Protein AF-A0A6T9Z9J2-F1 (afdb_monomer_lite)

Radius of gyration: 20.91 Å; chains: 1; bounding box: 58×21×56 Å

pLDDT: mean 83.86, std 17.23, range [37.16, 97.94]

Secondary structure (DSSP, 8-state):
--S------TTS----PPP-S---GGG--------PPSP--EEEES--HHHHHHHHHHHHHHHHHHHTTSPPEEEEEEEEEEE-TTT-BEEEEEEEEEE--EE-TTTS-TT--HHHHHHHHHHHHHHHHHH-BPPP--S-S-----EETTTTEE----S-----EEEEEEEEE--

Sequence (175 aa):
KFNRIVAFDARVPHGVRVVEGTRDPMHSRIVLHGWFAEPAPFFEGALDEYQAADALQEALDVLFEQLAQLPVVVGVLSFRLHINGADGCVASVEGPLTDTLVARPQALERGEDPIGVRDAIWTVISSIMSQARFPPIDGSSGEHQPFDRSTNRIGTSSDEHSRDSWITIPLVFDD

Structure (m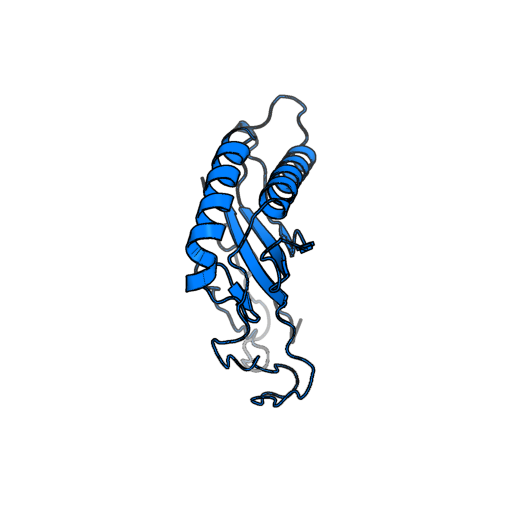mCIF, N/CA/C/O backbone):
data_AF-A0A6T9Z9J2-F1
#
_entry.id   AF-A0A6T9Z9J2-F1
#
loop_
_atom_site.group_PDB
_atom_site.id
_atom_site.type_symbol
_atom_site.label_atom_id
_atom_site.label_alt_id
_atom_site.label_comp_id
_atom_site.label_asym_id
_atom_site.label_entity_id
_atom_site.label_seq_id
_atom_site.pdbx_PDB_ins_code
_atom_site.Cartn_x
_atom_site.Cartn_y
_atom_site.Cartn_z
_atom_site.occupancy
_atom_site.B_iso_or_equiv
_atom_site.auth_seq_id
_atom_site.auth_comp_id
_atom_site.auth_asym_id
_atom_site.auth_atom_id
_atom_site.pdbx_PDB_model_num
ATOM 1 N N . LYS A 1 1 ? -27.596 3.893 6.479 1.00 83.06 1 LYS A N 1
ATOM 2 C CA . LYS A 1 1 ? -28.191 4.654 5.350 1.00 83.06 1 LYS A CA 1
ATOM 3 C C . LYS A 1 1 ? -28.255 3.725 4.145 1.00 83.06 1 LYS A C 1
ATOM 5 O O . LYS A 1 1 ? -27.384 2.868 4.059 1.00 83.06 1 LYS A O 1
ATOM 10 N N . PHE A 1 2 ? -29.260 3.879 3.281 1.00 90.31 2 PHE A N 1
ATOM 11 C CA . PHE A 1 2 ? -29.332 3.168 1.998 1.00 90.31 2 PHE A CA 1
ATOM 12 C C . PHE A 1 2 ? -28.184 3.598 1.069 1.00 90.31 2 PHE A C 1
ATOM 14 O O . PHE A 1 2 ? -27.665 4.703 1.237 1.00 90.31 2 PHE A O 1
ATOM 21 N N . ASN A 1 3 ? -27.799 2.726 0.132 1.00 91.69 3 ASN A N 1
ATOM 22 C CA . ASN A 1 3 ? -26.707 2.926 -0.827 1.00 91.69 3 ASN A CA 1
ATOM 23 C C . ASN A 1 3 ? -25.387 3.380 -0.174 1.00 91.69 3 ASN A C 1
ATOM 25 O O . ASN A 1 3 ? -24.785 4.386 -0.545 1.00 91.69 3 ASN A O 1
ATOM 29 N N . ARG A 1 4 ? -24.980 2.666 0.877 1.00 93.19 4 ARG A N 1
ATOM 30 C CA . ARG A 1 4 ? -23.727 2.903 1.591 1.00 93.19 4 ARG A CA 1
ATOM 31 C C . ARG A 1 4 ? -22.910 1.625 1.590 1.00 93.19 4 ARG A C 1
ATOM 33 O O . ARG A 1 4 ? -23.410 0.592 2.023 1.00 93.19 4 ARG A O 1
ATOM 40 N N . ILE A 1 5 ? -21.649 1.751 1.202 1.00 92.94 5 ILE A N 1
ATOM 41 C CA . ILE A 1 5 ? -20.638 0.714 1.384 1.00 92.94 5 ILE A CA 1
ATOM 42 C C . ILE A 1 5 ? -19.885 1.007 2.681 1.00 92.94 5 ILE A C 1
ATOM 44 O O . ILE A 1 5 ? -19.613 2.163 3.009 1.00 92.94 5 ILE A O 1
ATOM 48 N N . VAL A 1 6 ? -19.599 -0.049 3.435 1.00 89.31 6 VAL A N 1
ATOM 49 C CA . VAL A 1 6 ? -18.680 -0.018 4.570 1.00 89.31 6 VAL A CA 1
ATOM 50 C C . VAL A 1 6 ? -17.650 -1.104 4.303 1.00 89.31 6 VAL A C 1
ATOM 52 O O . VAL A 1 6 ? -18.023 -2.264 4.157 1.00 89.31 6 VAL A O 1
ATOM 55 N N . ALA A 1 7 ? -16.386 -0.708 4.209 1.00 87.06 7 ALA A N 1
ATOM 56 C CA . ALA A 1 7 ? -15.244 -1.602 4.088 1.00 87.06 7 ALA A CA 1
ATOM 57 C C . ALA A 1 7 ? -14.340 -1.383 5.303 1.00 87.06 7 ALA A C 1
ATOM 59 O O . ALA A 1 7 ? -14.209 -0.255 5.781 1.00 87.06 7 ALA A O 1
ATOM 60 N N . PHE A 1 8 ? -13.783 -2.463 5.833 1.00 82.31 8 PHE A N 1
ATOM 61 C CA . PHE A 1 8 ? -12.917 -2.454 7.006 1.00 82.31 8 PHE A CA 1
ATOM 62 C C . PHE A 1 8 ? -12.026 -3.701 6.983 1.00 82.31 8 PHE A C 1
ATOM 64 O O . PHE A 1 8 ? -12.328 -4.664 6.277 1.00 82.31 8 PHE A O 1
ATOM 71 N N . ASP A 1 9 ? -10.945 -3.681 7.761 1.00 78.44 9 ASP A N 1
ATOM 72 C CA . ASP A 1 9 ? -10.071 -4.839 7.935 1.00 78.44 9 ASP A CA 1
ATOM 73 C C . ASP A 1 9 ? -10.788 -5.939 8.732 1.00 78.44 9 ASP A C 1
ATOM 75 O O . ASP A 1 9 ? -11.143 -5.759 9.900 1.00 78.44 9 ASP A O 1
ATOM 79 N N . ALA A 1 10 ? -10.986 -7.086 8.082 1.00 78.56 10 ALA A N 1
ATOM 80 C CA . ALA A 1 10 ? -11.625 -8.282 8.621 1.00 78.56 10 ALA A CA 1
ATOM 81 C C . ALA A 1 10 ? -11.019 -8.775 9.943 1.00 78.56 10 ALA A C 1
ATOM 83 O O . ALA A 1 10 ? -11.725 -9.386 10.749 1.00 78.56 10 ALA A O 1
ATOM 84 N N . ARG A 1 11 ? -9.720 -8.522 10.148 1.00 76.44 11 ARG A N 1
ATOM 85 C CA . ARG A 1 11 ? -8.951 -8.958 11.320 1.00 76.44 11 ARG A CA 1
ATOM 86 C C . ARG A 1 11 ? -9.338 -8.180 12.576 1.00 76.44 11 ARG A C 1
ATOM 88 O O . ARG A 1 11 ? -9.154 -8.672 13.687 1.00 76.44 11 ARG A O 1
ATOM 95 N N . VAL A 1 12 ? -9.911 -6.983 12.423 1.00 81.00 12 VAL A N 1
ATOM 96 C CA . VAL A 1 12 ? -10.379 -6.170 13.550 1.00 81.00 12 VAL A CA 1
ATOM 97 C C . VAL A 1 12 ? -11.714 -6.727 14.058 1.00 81.00 12 VAL A C 1
ATOM 99 O O . VAL A 1 12 ? -12.664 -6.830 13.276 1.00 81.00 12 VAL A O 1
ATOM 102 N N . PRO A 1 13 ? -11.846 -7.052 15.361 1.00 85.12 13 PRO A N 1
ATOM 103 C CA . PRO A 1 13 ? -13.103 -7.530 15.922 1.00 85.12 13 PRO A CA 1
ATOM 104 C C . PRO A 1 13 ? -14.257 -6.563 15.649 1.00 85.12 13 PRO A C 1
ATOM 106 O O . PRO A 1 13 ? -14.207 -5.382 15.995 1.00 85.12 13 PRO A O 1
ATOM 109 N N . HIS A 1 14 ? -15.322 -7.080 15.046 1.00 87.31 14 HIS A N 1
ATOM 110 C CA . HIS A 1 14 ? -16.492 -6.304 14.666 1.00 87.31 14 HIS A CA 1
ATOM 111 C C . HIS A 1 14 ? -17.767 -7.114 14.891 1.00 87.31 14 HIS A C 1
ATOM 113 O O . HIS A 1 14 ? -17.768 -8.342 14.951 1.00 87.31 14 HIS A O 1
ATOM 119 N N . GLY A 1 15 ? -18.881 -6.405 15.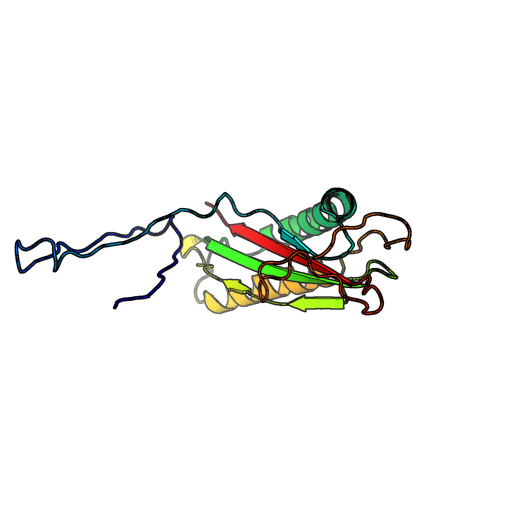041 1.00 88.88 15 GLY A N 1
ATOM 120 C CA . GLY A 1 15 ? -20.170 -7.015 15.306 1.00 88.88 15 GLY A CA 1
ATOM 121 C C . GLY A 1 15 ? -21.301 -6.130 14.829 1.00 88.88 15 GLY A C 1
ATOM 122 O O . GLY A 1 15 ? -21.152 -4.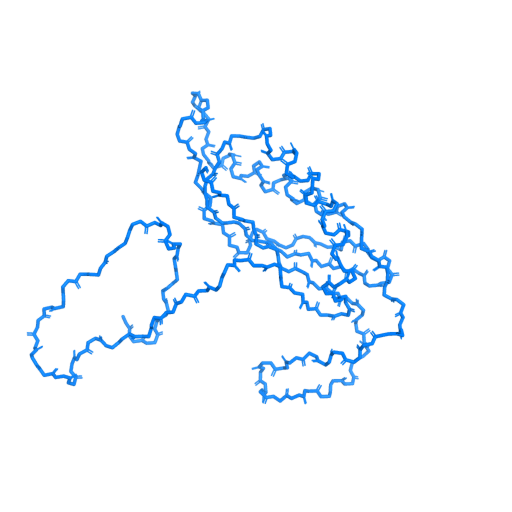924 14.619 1.00 88.88 15 GLY A O 1
ATOM 123 N N . VAL A 1 16 ? -22.461 -6.744 14.656 1.00 89.00 16 VAL A N 1
ATOM 124 C CA . VAL A 1 16 ? -23.639 -6.052 14.163 1.00 89.00 16 VAL A CA 1
ATOM 125 C C . VAL A 1 16 ? -24.644 -5.931 15.295 1.00 89.00 16 VAL A C 1
ATOM 127 O O . VAL A 1 16 ? -25.053 -6.927 15.886 1.00 89.00 16 VAL A O 1
ATOM 130 N N . ARG A 1 17 ? -25.059 -4.699 15.600 1.00 89.56 17 ARG A N 1
ATOM 131 C CA . ARG A 1 17 ? -26.096 -4.456 16.609 1.00 89.56 17 ARG A CA 1
ATOM 132 C C . ARG A 1 17 ? -27.411 -5.119 16.200 1.00 89.56 17 ARG A C 1
ATOM 134 O O . ARG A 1 17 ? -27.770 -5.103 15.014 1.00 89.56 17 ARG A O 1
ATOM 141 N N . VAL A 1 18 ? -28.126 -5.629 17.205 1.00 88.19 18 VAL A N 1
ATOM 142 C CA . VAL A 1 18 ? -29.488 -6.153 17.062 1.00 88.19 18 VAL A CA 1
ATOM 143 C C . VAL A 1 18 ? -30.366 -5.093 16.399 1.00 88.19 18 VAL A C 1
ATOM 145 O O . VAL A 1 18 ? -30.289 -3.907 16.729 1.00 88.19 18 VAL A O 1
ATOM 148 N N . VAL A 1 19 ? -31.157 -5.523 15.417 1.00 85.06 19 VAL A N 1
ATOM 149 C CA . VAL A 1 19 ? -32.155 -4.673 14.767 1.00 85.06 19 VAL A CA 1
ATOM 150 C C . VAL A 1 19 ? -33.434 -4.756 15.588 1.00 85.06 19 VAL A C 1
ATOM 152 O O . VAL A 1 19 ? -34.029 -5.823 15.704 1.00 85.06 19 VAL A O 1
ATOM 155 N N . GLU A 1 20 ? -33.839 -3.629 16.159 1.00 86.19 20 GLU A N 1
ATOM 156 C CA . GLU A 1 20 ? -35.071 -3.485 16.936 1.00 86.19 20 GLU A CA 1
ATOM 157 C C . GLU A 1 20 ? -36.089 -2.654 16.141 1.00 86.19 20 GLU A C 1
ATOM 159 O O . GLU A 1 20 ? -35.705 -1.780 15.360 1.00 86.19 20 GLU A O 1
ATOM 164 N N . GLY A 1 21 ? -37.387 -2.926 16.317 1.00 85.88 21 GLY A N 1
ATOM 165 C CA . GLY A 1 21 ? -38.461 -2.206 15.630 1.00 85.88 21 GLY A CA 1
ATOM 166 C C . GLY A 1 21 ? -39.594 -3.114 15.153 1.00 85.88 21 GLY A C 1
ATOM 167 O O . GLY A 1 21 ? -40.165 -3.878 15.930 1.00 85.88 21 GLY A O 1
ATOM 168 N N . THR A 1 22 ? -39.954 -2.993 13.876 1.00 82.62 22 THR A N 1
ATOM 169 C CA . THR A 1 22 ? -41.099 -3.691 13.271 1.00 82.62 22 THR A CA 1
ATOM 170 C C . THR A 1 22 ? -40.757 -5.111 12.808 1.00 82.62 22 THR A C 1
ATOM 172 O O . THR A 1 22 ? -39.618 -5.415 12.463 1.00 82.62 22 THR A O 1
ATOM 175 N N . ARG A 1 23 ? -41.773 -5.982 12.779 1.00 82.31 23 ARG A N 1
ATOM 176 C CA . ARG A 1 23 ? -41.704 -7.343 12.213 1.00 82.31 23 ARG A CA 1
ATOM 177 C C . ARG A 1 23 ? -42.069 -7.396 10.727 1.00 82.31 23 ARG A C 1
ATOM 179 O O . ARG A 1 23 ? -42.069 -8.476 10.145 1.00 82.31 23 ARG A O 1
ATOM 186 N N . ASP A 1 24 ? -42.410 -6.258 10.131 1.00 88.69 24 ASP A N 1
ATOM 187 C CA . ASP A 1 24 ? -42.709 -6.167 8.707 1.00 88.69 24 ASP A CA 1
ATOM 188 C C . ASP A 1 24 ? -41.414 -6.290 7.873 1.00 88.69 24 ASP A C 1
ATOM 190 O O . ASP A 1 24 ? -40.532 -5.432 7.995 1.00 88.69 24 ASP A O 1
ATOM 194 N N . PRO A 1 25 ? -41.279 -7.316 7.010 1.00 84.69 25 PRO A N 1
ATOM 195 C CA . PRO A 1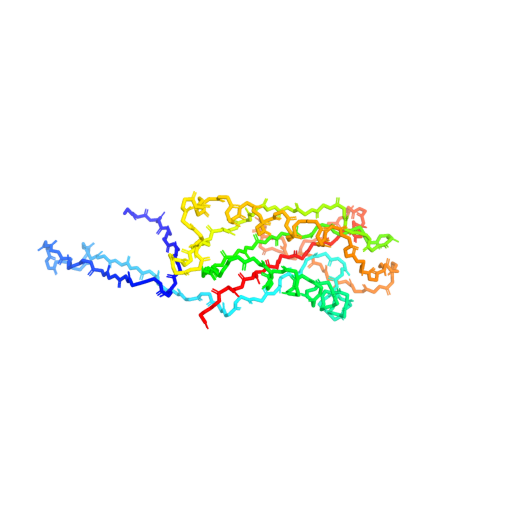 25 ? -40.088 -7.518 6.187 1.00 84.69 25 PRO A CA 1
ATOM 196 C C . PRO A 1 25 ? -39.816 -6.369 5.206 1.00 84.69 25 PRO A C 1
ATOM 198 O O . PRO A 1 25 ? -38.664 -6.187 4.811 1.00 84.69 25 PRO A O 1
ATOM 201 N N . MET A 1 26 ? -40.814 -5.550 4.857 1.00 87.31 26 MET A N 1
ATOM 202 C CA . MET A 1 26 ? -40.616 -4.360 4.014 1.00 87.31 26 MET A CA 1
ATOM 203 C C . MET A 1 26 ? -39.738 -3.295 4.681 1.00 87.31 26 MET A C 1
ATOM 205 O O . MET A 1 26 ? -39.154 -2.452 4.005 1.00 87.31 26 MET A O 1
ATOM 209 N N . HIS A 1 27 ? -39.603 -3.361 6.005 1.00 85.50 27 HIS A N 1
ATOM 210 C CA . HIS A 1 27 ? -38.744 -2.493 6.804 1.00 85.50 27 HIS A CA 1
ATOM 211 C C . HIS A 1 27 ? -37.450 -3.201 7.250 1.00 85.50 27 HIS A C 1
ATOM 213 O O . HIS A 1 27 ? -36.747 -2.719 8.142 1.00 85.50 27 HIS A O 1
ATOM 219 N N . SER A 1 28 ? -37.136 -4.361 6.664 1.00 87.31 28 SER A N 1
ATOM 220 C CA . SER A 1 28 ? -35.939 -5.130 7.003 1.00 87.31 28 SER A CA 1
ATOM 221 C C . SER A 1 28 ? -34.646 -4.414 6.595 1.00 87.31 28 SER A C 1
ATOM 223 O O . SER A 1 28 ? -34.588 -3.640 5.637 1.00 87.31 28 SER A O 1
ATOM 225 N N . ARG A 1 29 ? -33.560 -4.692 7.328 1.00 88.44 29 ARG A N 1
ATOM 226 C CA . ARG A 1 29 ? -32.214 -4.233 6.965 1.00 88.44 29 ARG A CA 1
ATOM 227 C C . ARG A 1 29 ? -31.563 -5.249 6.031 1.00 88.44 29 ARG A C 1
ATOM 229 O O . ARG A 1 29 ? -30.949 -6.205 6.497 1.00 88.44 29 ARG A O 1
ATOM 236 N N . ILE A 1 30 ? -31.658 -5.001 4.731 1.00 89.38 30 ILE A N 1
ATOM 237 C CA . ILE A 1 30 ? -30.971 -5.793 3.707 1.00 89.38 30 ILE A CA 1
ATOM 238 C C . ILE A 1 30 ? -29.536 -5.284 3.556 1.00 89.38 30 ILE A C 1
ATOM 240 O O . ILE A 1 30 ? -29.300 -4.077 3.468 1.00 89.38 30 ILE A O 1
ATOM 244 N N . VAL A 1 31 ? -28.579 -6.210 3.538 1.00 90.62 31 VAL A N 1
ATOM 245 C CA . VAL A 1 31 ? -27.163 -5.930 3.281 1.00 90.62 31 VAL A CA 1
ATOM 246 C C . VAL A 1 31 ? -26.628 -6.928 2.264 1.00 90.62 31 VAL A C 1
ATOM 248 O O . VAL A 1 31 ? -26.998 -8.099 2.288 1.00 90.62 31 VAL A O 1
ATOM 251 N N . LEU A 1 32 ? -25.745 -6.455 1.391 1.00 91.56 32 LEU A N 1
ATOM 252 C CA . LEU A 1 32 ? -24.872 -7.307 0.597 1.00 91.56 32 LEU A CA 1
ATOM 253 C C . LEU A 1 32 ? -23.514 -7.296 1.291 1.00 91.56 32 LEU A C 1
ATOM 255 O O . LEU A 1 32 ? -22.991 -6.220 1.585 1.00 91.56 32 LEU A O 1
ATOM 259 N N . HIS A 1 33 ? -22.981 -8.473 1.593 1.00 90.62 33 HIS A N 1
ATOM 260 C CA . HIS A 1 33 ? -21.651 -8.615 2.168 1.00 90.62 33 HIS A CA 1
ATOM 261 C C . HIS A 1 33 ? -20.798 -9.490 1.258 1.00 90.62 33 HIS A C 1
ATOM 263 O O . HIS A 1 33 ? -21.305 -10.348 0.537 1.00 90.62 33 HIS A O 1
ATOM 269 N N . GLY A 1 34 ? -19.496 -9.260 1.307 1.00 85.69 34 GLY A N 1
ATOM 270 C CA . GLY A 1 34 ? -18.506 -10.001 0.551 1.00 85.69 34 GLY A CA 1
ATOM 271 C C . GLY A 1 34 ? -17.133 -9.772 1.158 1.00 85.69 34 GLY A C 1
ATOM 272 O O . GLY A 1 34 ? -16.955 -8.870 1.978 1.00 85.69 34 GLY A O 1
ATOM 273 N N . TRP A 1 35 ? -16.190 -10.607 0.749 1.00 80.31 35 TRP A N 1
ATOM 274 C CA . TRP A 1 35 ? -14.788 -10.487 1.110 1.00 80.31 35 TRP A CA 1
ATOM 275 C C . TRP A 1 35 ? -14.006 -10.132 -0.144 1.00 80.31 35 TRP A C 1
ATOM 277 O O . TRP A 1 35 ? -14.323 -10.618 -1.232 1.00 80.31 35 TRP A O 1
ATOM 287 N N . PHE A 1 36 ? -12.990 -9.293 0.011 1.00 77.88 36 PHE A N 1
ATOM 288 C CA . PHE A 1 36 ? -11.934 -9.239 -0.986 1.00 77.88 36 PHE A CA 1
ATOM 289 C C . PHE A 1 36 ? -11.094 -10.514 -0.852 1.00 77.88 36 PHE A C 1
ATOM 291 O O . PHE A 1 36 ? -10.978 -11.063 0.245 1.00 77.88 36 PHE A O 1
ATOM 298 N N . ALA A 1 37 ? -10.570 -11.009 -1.973 1.00 74.06 37 ALA A N 1
ATOM 299 C CA . ALA A 1 37 ? -9.579 -12.079 -1.951 1.00 74.06 37 ALA A CA 1
ATOM 300 C C . ALA A 1 37 ? -8.314 -11.615 -1.209 1.00 74.06 37 ALA A C 1
ATOM 302 O O . ALA A 1 37 ? -8.178 -10.425 -0.900 1.00 74.06 37 ALA A O 1
ATOM 303 N N . GLU A 1 38 ? -7.399 -12.549 -0.935 1.00 75.06 38 GLU A N 1
ATOM 304 C CA . GLU A 1 38 ? -6.081 -12.188 -0.411 1.00 75.06 38 GLU A CA 1
ATOM 305 C C . GLU A 1 38 ? -5.466 -11.074 -1.269 1.00 75.06 38 GLU A C 1
ATOM 307 O O . GLU A 1 38 ? -5.553 -11.143 -2.503 1.00 75.06 38 GLU A O 1
ATOM 312 N N . PRO A 1 39 ? -4.922 -10.013 -0.646 1.00 80.12 39 PRO A N 1
ATOM 313 C CA . PRO A 1 39 ? -4.399 -8.895 -1.403 1.00 80.12 39 PRO A CA 1
ATOM 314 C C . PRO A 1 39 ? -3.240 -9.364 -2.283 1.00 80.12 39 PRO A C 1
ATOM 316 O O . PRO A 1 39 ? -2.222 -9.826 -1.781 1.00 80.12 39 PRO A O 1
ATOM 319 N N . ALA A 1 40 ? -3.403 -9.220 -3.593 1.00 86.62 40 ALA A N 1
ATOM 320 C CA . ALA A 1 40 ? -2.372 -9.492 -4.580 1.00 86.62 40 ALA A CA 1
ATOM 321 C C . ALA A 1 40 ? -2.077 -8.212 -5.373 1.00 86.62 40 ALA A C 1
ATOM 323 O O . ALA A 1 40 ? -2.964 -7.351 -5.485 1.00 86.62 40 ALA A O 1
ATOM 324 N N . PRO A 1 41 ? -0.860 -8.065 -5.923 1.00 91.62 41 PRO A N 1
ATOM 325 C CA . PRO A 1 41 ? -0.568 -6.988 -6.852 1.00 91.62 41 PRO A CA 1
ATOM 326 C C . PRO A 1 41 ? -1.568 -6.967 -8.014 1.00 91.62 41 PRO A C 1
ATOM 328 O O . PRO A 1 41 ? -1.958 -8.005 -8.544 1.00 91.62 41 PRO A O 1
ATOM 331 N N . PHE A 1 42 ? -1.999 -5.770 -8.397 1.00 91.19 42 PHE A N 1
ATOM 332 C CA . PHE A 1 42 ? -2.890 -5.550 -9.532 1.00 91.19 42 PHE A CA 1
ATOM 333 C C . PHE A 1 42 ? -2.151 -4.778 -10.622 1.00 91.19 42 PHE A C 1
ATOM 335 O O . PHE A 1 42 ? -1.631 -3.695 -10.349 1.00 91.19 42 PHE A O 1
ATOM 342 N N . PHE A 1 43 ? -2.144 -5.320 -11.838 1.00 91.25 43 PHE A N 1
ATOM 343 C CA . PHE A 1 43 ? -1.396 -4.811 -12.986 1.00 91.25 43 PHE A CA 1
ATOM 344 C C . PHE A 1 43 ? -2.351 -4.217 -14.020 1.00 91.25 43 PHE A C 1
ATOM 346 O O . PHE A 1 43 ? -3.384 -4.810 -14.339 1.00 91.25 43 PHE A O 1
ATOM 353 N N . GLU A 1 44 ? -2.005 -3.051 -14.551 1.00 89.88 44 GLU A N 1
ATOM 354 C CA . GLU A 1 44 ? -2.743 -2.395 -15.626 1.00 89.88 44 GLU A CA 1
ATOM 355 C C . GLU A 1 44 ? -1.773 -1.633 -16.532 1.00 89.88 44 GLU A C 1
ATOM 357 O O . GLU A 1 44 ? -0.806 -1.035 -16.060 1.00 89.88 44 GLU A O 1
ATOM 362 N N . GLY A 1 45 ? -2.033 -1.654 -17.837 1.00 88.62 45 GLY A N 1
ATOM 363 C CA . GLY A 1 45 ? -1.142 -1.101 -18.853 1.00 88.62 45 GLY A CA 1
ATOM 364 C C . GLY A 1 45 ? -0.448 -2.193 -19.661 1.00 88.62 45 GLY A C 1
ATOM 365 O O . GLY A 1 45 ? -0.969 -3.298 -19.804 1.00 88.62 45 GLY A O 1
ATOM 366 N N . ALA A 1 46 ? 0.700 -1.849 -20.236 1.00 87.25 46 ALA A N 1
ATOM 367 C CA . ALA A 1 46 ? 1.417 -2.696 -21.183 1.00 87.25 46 ALA A CA 1
ATOM 368 C C . ALA A 1 46 ? 2.380 -3.709 -20.530 1.00 87.25 46 ALA A C 1
ATOM 370 O O . ALA A 1 46 ? 2.813 -4.638 -21.204 1.00 87.25 46 ALA A O 1
ATOM 371 N N . LEU A 1 47 ? 2.713 -3.535 -19.247 1.00 88.62 47 LEU A N 1
ATOM 372 C CA . LEU A 1 47 ? 3.536 -4.457 -18.469 1.00 88.62 47 LEU A CA 1
ATOM 373 C C . LEU A 1 47 ? 2.625 -5.476 -17.781 1.00 88.62 47 LEU A C 1
ATOM 375 O O . LEU A 1 47 ? 1.841 -5.111 -16.899 1.00 88.62 47 LEU A O 1
ATOM 379 N N . ASP A 1 48 ? 2.726 -6.742 -18.179 1.00 88.50 48 ASP A N 1
ATOM 380 C CA . ASP A 1 48 ? 1.957 -7.816 -17.555 1.00 88.50 48 ASP A CA 1
ATOM 381 C C . ASP A 1 48 ? 2.618 -8.360 -16.271 1.00 88.50 48 ASP A C 1
ATOM 383 O O . ASP A 1 48 ? 3.758 -8.036 -15.924 1.00 88.50 48 ASP A O 1
ATOM 387 N N . GLU A 1 49 ? 1.871 -9.189 -15.537 1.00 90.38 49 GLU A N 1
ATOM 388 C CA . GLU A 1 49 ? 2.318 -9.806 -14.283 1.00 90.38 49 GLU A CA 1
ATOM 389 C C . GLU A 1 49 ? 3.592 -10.645 -14.461 1.00 90.38 49 GLU A C 1
ATOM 391 O O . GLU A 1 49 ? 4.492 -10.576 -13.625 1.00 90.38 49 GLU A O 1
ATOM 396 N N . TYR A 1 50 ? 3.701 -11.406 -15.554 1.00 90.12 50 TYR A N 1
ATOM 397 C CA . TYR A 1 50 ? 4.842 -12.290 -15.798 1.00 90.12 50 TYR A CA 1
ATOM 398 C C . TYR A 1 50 ? 6.117 -11.498 -16.079 1.00 90.12 50 TYR A C 1
ATOM 400 O O . TYR A 1 50 ? 7.188 -11.865 -15.603 1.00 90.12 50 TYR A O 1
ATOM 408 N N . GLN A 1 51 ? 6.005 -10.404 -16.829 1.00 91.19 51 GLN A N 1
ATOM 409 C CA . GLN A 1 51 ? 7.116 -9.506 -17.126 1.00 91.19 51 GLN A CA 1
ATOM 410 C C . GLN A 1 51 ? 7.566 -8.725 -15.886 1.00 91.19 51 GLN A C 1
ATOM 412 O O . GLN A 1 51 ? 8.752 -8.437 -15.729 1.00 91.19 51 GLN A O 1
ATOM 417 N N . ALA A 1 52 ? 6.630 -8.368 -15.005 1.00 93.50 52 ALA A N 1
ATOM 418 C CA . ALA A 1 52 ? 6.917 -7.593 -13.805 1.00 93.50 52 ALA A CA 1
ATOM 419 C C . ALA A 1 52 ? 7.428 -8.431 -12.623 1.00 93.50 52 ALA A C 1
ATOM 421 O O . ALA A 1 52 ? 8.051 -7.862 -11.727 1.00 93.50 52 ALA A O 1
ATOM 422 N N . ALA A 1 53 ? 7.148 -9.738 -12.596 1.00 92.62 53 ALA A N 1
ATOM 423 C CA . ALA A 1 53 ? 7.322 -10.593 -11.422 1.00 92.62 53 ALA A CA 1
ATOM 424 C C . ALA A 1 53 ? 8.734 -10.537 -10.820 1.00 92.62 53 ALA A C 1
ATOM 426 O O . ALA A 1 53 ? 8.869 -10.227 -9.639 1.00 92.62 53 ALA A O 1
ATOM 427 N N . ASP A 1 54 ? 9.773 -10.779 -11.623 1.00 95.44 54 ASP A N 1
ATOM 428 C CA . ASP A 1 54 ? 11.154 -10.851 -11.125 1.00 95.44 54 ASP A CA 1
ATOM 429 C C . ASP A 1 54 ? 11.628 -9.498 -10.569 1.00 95.44 54 ASP A C 1
ATOM 431 O O . ASP A 1 54 ? 12.153 -9.423 -9.459 1.00 95.44 54 ASP A O 1
ATOM 435 N N . ALA A 1 55 ? 11.376 -8.413 -11.308 1.00 95.94 55 ALA A N 1
ATOM 436 C CA . ALA A 1 55 ? 11.735 -7.055 -10.900 1.00 95.94 55 ALA A CA 1
ATOM 437 C C . ALA A 1 55 ? 10.985 -6.605 -9.638 1.00 95.94 55 ALA A C 1
ATOM 439 O O . ALA A 1 55 ? 11.551 -5.947 -8.761 1.00 95.94 55 ALA A O 1
ATOM 440 N N . LEU A 1 56 ? 9.699 -6.956 -9.542 1.00 96.00 56 LEU A N 1
ATOM 441 C CA . LEU A 1 56 ? 8.895 -6.668 -8.364 1.00 96.00 56 LEU A CA 1
ATOM 442 C C . LEU A 1 56 ? 9.395 -7.466 -7.159 1.00 96.00 56 LEU A C 1
ATOM 444 O O . LEU A 1 56 ? 9.535 -6.889 -6.086 1.00 96.00 56 LEU A O 1
ATOM 448 N N . GLN A 1 57 ? 9.687 -8.756 -7.333 1.00 96.06 57 GLN A N 1
ATOM 449 C CA . GLN A 1 57 ? 10.198 -9.610 -6.264 1.00 96.06 57 GLN A CA 1
ATOM 450 C C . GLN A 1 57 ? 11.537 -9.092 -5.729 1.00 96.06 57 GLN A C 1
ATOM 452 O O . GLN A 1 57 ? 11.674 -8.941 -4.520 1.00 96.06 57 GLN A O 1
ATOM 457 N N . GLU A 1 58 ? 12.481 -8.731 -6.603 1.00 97.19 58 GLU A N 1
ATOM 458 C CA . GLU A 1 58 ? 13.777 -8.170 -6.194 1.00 97.19 58 GLU A CA 1
ATOM 459 C C . GLU A 1 58 ? 13.606 -6.875 -5.381 1.00 97.19 58 GLU A C 1
ATOM 461 O O . GLU A 1 58 ? 14.223 -6.700 -4.328 1.00 97.19 58 GLU A O 1
ATOM 466 N N . ALA A 1 59 ? 12.721 -5.976 -5.823 1.00 97.12 59 ALA A N 1
ATOM 467 C CA . ALA A 1 59 ? 12.425 -4.749 -5.087 1.00 97.12 59 ALA A CA 1
ATOM 468 C C . ALA A 1 59 ? 11.752 -5.026 -3.730 1.00 97.12 59 ALA A C 1
ATOM 470 O O . ALA A 1 59 ? 12.056 -4.351 -2.742 1.00 97.12 59 ALA A O 1
ATOM 471 N N . LEU A 1 60 ? 10.851 -6.012 -3.673 1.00 96.06 60 LEU A N 1
ATOM 472 C CA . LEU A 1 60 ? 10.176 -6.425 -2.443 1.00 96.06 60 LEU A CA 1
ATOM 473 C C . LEU A 1 60 ? 11.137 -7.085 -1.451 1.00 96.06 60 LEU A C 1
ATOM 475 O O . LEU A 1 60 ? 11.024 -6.818 -0.258 1.00 96.06 60 LEU A O 1
ATOM 479 N N . ASP A 1 61 ? 12.103 -7.876 -1.914 1.00 97.38 61 ASP A N 1
ATOM 480 C CA . ASP A 1 61 ? 13.112 -8.495 -1.050 1.00 97.38 61 ASP A CA 1
ATOM 481 C C . ASP A 1 61 ? 13.933 -7.418 -0.325 1.00 97.38 61 ASP A C 1
ATOM 483 O O . ASP A 1 61 ? 14.012 -7.409 0.907 1.00 97.38 61 ASP A O 1
ATOM 487 N N . VAL A 1 62 ? 14.444 -6.429 -1.070 1.00 97.50 62 VAL A N 1
ATOM 488 C CA . VAL A 1 62 ? 15.164 -5.277 -0.495 1.00 97.50 62 VAL A CA 1
ATOM 489 C C . VAL A 1 62 ? 14.264 -4.478 0.448 1.00 97.50 62 VAL A C 1
ATOM 491 O O . VAL A 1 62 ? 14.699 -4.036 1.515 1.00 97.50 62 VAL A O 1
ATOM 494 N N . LEU A 1 63 ? 12.994 -4.292 0.079 1.00 97.06 63 LEU A N 1
ATOM 495 C CA . LEU A 1 63 ? 12.023 -3.606 0.921 1.00 97.06 63 LEU A CA 1
ATOM 496 C C . LEU A 1 63 ? 11.831 -4.320 2.260 1.00 97.06 63 LEU A C 1
ATOM 498 O O . LEU A 1 63 ? 11.910 -3.674 3.306 1.00 97.06 63 LEU A O 1
ATOM 502 N N . PHE A 1 64 ? 11.598 -5.631 2.251 1.00 95.75 64 PHE A N 1
ATOM 503 C CA . PHE A 1 64 ? 11.354 -6.394 3.471 1.00 95.75 64 PHE A CA 1
ATOM 504 C C . PHE A 1 64 ? 12.576 -6.432 4.392 1.00 95.75 64 PHE A C 1
ATOM 506 O O . PHE A 1 64 ? 12.411 -6.321 5.607 1.00 95.75 64 PHE A O 1
ATOM 513 N N . GLU A 1 65 ? 13.795 -6.484 3.847 1.00 96.38 65 GLU A N 1
ATOM 514 C CA . GLU A 1 65 ? 15.023 -6.364 4.644 1.00 96.38 65 GLU A CA 1
ATOM 515 C C . GLU A 1 65 ? 15.103 -5.031 5.406 1.00 96.38 65 GLU A C 1
ATOM 517 O O . GLU A 1 65 ? 15.489 -5.000 6.579 1.00 96.38 65 GLU A O 1
ATOM 522 N N . GLN A 1 66 ? 14.715 -3.928 4.759 1.00 96.44 66 GLN A N 1
ATOM 523 C CA . GLN A 1 66 ? 14.727 -2.596 5.371 1.00 96.44 66 GLN A CA 1
ATOM 524 C C . GLN A 1 66 ? 13.569 -2.406 6.357 1.00 96.44 66 GLN A C 1
ATOM 526 O O . GLN A 1 66 ? 13.766 -1.854 7.440 1.00 96.44 66 GLN A O 1
ATOM 531 N N . LEU A 1 67 ? 12.372 -2.904 6.029 1.00 95.12 67 LEU A N 1
ATOM 532 C CA . LEU A 1 67 ? 11.218 -2.863 6.931 1.00 95.12 67 LEU A CA 1
ATOM 533 C C . LEU A 1 67 ? 11.452 -3.675 8.210 1.00 95.12 67 LEU A C 1
ATOM 535 O O . LEU A 1 67 ? 10.975 -3.274 9.267 1.00 95.12 67 LEU A O 1
ATOM 539 N N . ALA A 1 68 ? 12.237 -4.756 8.150 1.00 93.44 68 ALA A N 1
ATOM 540 C CA . ALA A 1 68 ? 12.605 -5.549 9.324 1.00 93.44 68 ALA A CA 1
ATOM 541 C C . ALA A 1 68 ? 13.435 -4.773 10.369 1.00 93.44 68 ALA A C 1
ATOM 543 O O . ALA A 1 68 ? 13.582 -5.242 11.497 1.00 93.44 68 ALA A O 1
ATOM 544 N N . GLN A 1 69 ? 13.977 -3.601 10.016 1.00 93.69 69 GLN A N 1
ATOM 545 C CA . GLN A 1 69 ? 14.699 -2.720 10.944 1.00 93.69 69 GLN A CA 1
ATOM 546 C C . GLN A 1 69 ? 13.785 -1.718 11.665 1.00 93.69 69 GLN A C 1
ATOM 548 O O . GLN A 1 69 ? 14.255 -0.973 12.524 1.00 93.69 69 GLN A O 1
ATOM 553 N N . LEU A 1 70 ? 12.499 -1.663 11.307 1.00 93.00 70 LEU A N 1
ATOM 554 C CA . LEU A 1 70 ? 11.524 -0.748 11.894 1.00 93.00 70 LEU A CA 1
ATOM 555 C C . LEU A 1 70 ? 10.683 -1.442 12.978 1.00 93.00 70 LEU A C 1
ATOM 557 O O . LEU A 1 70 ? 10.569 -2.671 12.986 1.00 93.00 70 LEU A O 1
ATOM 561 N N . PRO A 1 71 ? 10.059 -0.673 13.892 1.00 93.19 71 PRO A N 1
ATOM 562 C CA . PRO A 1 71 ? 9.127 -1.230 14.864 1.00 93.19 71 PRO A CA 1
ATOM 563 C C . PRO A 1 71 ? 7.997 -2.025 14.201 1.00 93.19 71 PRO A C 1
ATOM 565 O O . PRO A 1 71 ? 7.447 -1.626 13.174 1.00 93.19 71 PRO A O 1
ATOM 568 N N . VAL A 1 72 ? 7.611 -3.136 14.832 1.00 92.06 72 VAL A N 1
ATOM 569 C CA . VAL A 1 72 ? 6.563 -4.028 14.321 1.00 92.06 72 VAL A CA 1
ATOM 570 C C . VAL A 1 72 ? 5.214 -3.309 14.274 1.00 92.06 72 VAL A C 1
ATOM 572 O O . VAL A 1 72 ? 4.721 -2.772 15.275 1.00 92.06 72 VAL A O 1
ATOM 575 N N . VAL A 1 73 ? 4.583 -3.362 13.104 1.00 93.19 73 VAL A N 1
ATOM 576 C CA . VAL A 1 73 ? 3.223 -2.881 12.859 1.00 93.19 73 VAL A CA 1
ATOM 577 C C . VAL A 1 73 ? 2.342 -4.022 12.375 1.00 93.19 73 VAL A C 1
ATOM 579 O O . VAL A 1 73 ? 2.834 -5.007 11.837 1.00 93.19 73 VAL A O 1
ATOM 582 N N . VAL A 1 74 ? 1.032 -3.856 12.520 1.00 92.19 74 VAL A N 1
ATOM 583 C CA . VAL A 1 74 ? 0.028 -4.715 11.887 1.00 92.19 74 VAL A CA 1
ATOM 584 C C . VAL A 1 74 ? -0.940 -3.878 11.077 1.00 92.19 74 VAL A C 1
ATOM 586 O O . VAL A 1 74 ? -1.217 -2.733 11.430 1.00 92.19 74 VAL A O 1
ATOM 589 N N . GLY A 1 75 ? -1.467 -4.435 9.995 1.00 90.31 75 GLY A N 1
ATOM 590 C CA . GLY A 1 75 ? -2.402 -3.724 9.129 1.00 90.31 75 GLY A CA 1
ATOM 591 C C . GLY A 1 75 ? -2.167 -4.023 7.658 1.00 90.31 75 GLY A C 1
ATOM 592 O O . GLY A 1 75 ? -1.541 -5.015 7.296 1.00 90.31 75 GLY A O 1
ATOM 593 N N . VAL A 1 76 ? -2.748 -3.195 6.807 1.00 90.56 76 VAL A N 1
ATOM 594 C CA . VAL A 1 76 ? -2.558 -3.207 5.357 1.00 90.56 76 VAL A CA 1
ATOM 595 C C . VAL A 1 76 ? -2.165 -1.806 4.923 1.00 90.56 76 VAL A C 1
ATOM 597 O O . VAL A 1 76 ? -2.827 -0.832 5.304 1.00 90.56 76 VAL A O 1
ATOM 600 N N . LEU A 1 77 ? -1.125 -1.721 4.101 1.00 93.88 77 LEU A N 1
ATOM 601 C CA . LEU A 1 77 ? -0.756 -0.515 3.376 1.00 93.88 77 LEU A CA 1
ATOM 602 C C . LEU A 1 77 ? -0.700 -0.845 1.889 1.00 93.88 77 LEU A C 1
ATOM 604 O O . LEU A 1 77 ? -0.040 -1.799 1.496 1.00 93.88 77 LEU A O 1
ATOM 608 N N . SER A 1 78 ? -1.378 -0.063 1.055 1.00 94.81 78 SER A N 1
ATOM 609 C CA . SER A 1 78 ? -1.293 -0.217 -0.400 1.00 94.81 78 SER A CA 1
ATOM 610 C C . SER A 1 78 ? -0.796 1.051 -1.071 1.00 94.81 78 SER A C 1
ATOM 612 O O . SER A 1 78 ? -1.170 2.152 -0.666 1.00 94.81 78 SER A O 1
ATOM 614 N N . PHE A 1 79 ? -0.032 0.898 -2.141 1.00 97.38 79 PHE A N 1
ATOM 615 C CA . PHE A 1 79 ? 0.481 1.992 -2.963 1.00 97.38 79 PHE A CA 1
ATOM 616 C C . PHE A 1 79 ? 0.475 1.593 -4.434 1.00 97.38 79 PHE A C 1
ATOM 618 O O . PHE A 1 79 ? 0.234 0.433 -4.770 1.00 97.38 79 PHE A O 1
ATOM 625 N N . ARG A 1 80 ? 0.711 2.556 -5.319 1.00 97.75 80 ARG A N 1
ATOM 626 C CA . ARG A 1 80 ? 0.783 2.330 -6.758 1.00 97.75 80 ARG A CA 1
ATOM 627 C C . ARG A 1 80 ? 2.099 2.836 -7.319 1.00 97.75 80 ARG A C 1
ATOM 629 O O . ARG A 1 80 ? 2.523 3.945 -7.014 1.00 97.75 80 ARG A O 1
ATOM 636 N N . LEU A 1 81 ? 2.714 2.028 -8.168 1.00 97.56 81 LEU A N 1
ATOM 637 C CA . LEU A 1 81 ? 3.852 2.424 -8.987 1.00 97.56 81 LEU A CA 1
ATOM 638 C C . LEU A 1 81 ? 3.351 2.831 -10.355 1.00 97.56 81 LEU A C 1
ATOM 640 O O . LEU A 1 81 ? 2.581 2.087 -10.952 1.00 97.56 81 LEU A O 1
ATOM 644 N N . HIS A 1 82 ? 3.813 3.972 -10.848 1.00 95.94 82 HIS A N 1
ATOM 645 C CA . HIS A 1 82 ? 3.684 4.352 -12.250 1.00 95.94 82 HIS A CA 1
ATOM 646 C C . HIS A 1 82 ? 5.015 4.062 -12.927 1.00 95.94 82 HIS A C 1
ATOM 648 O O . HIS A 1 82 ? 6.048 4.554 -12.477 1.00 95.94 82 HIS A O 1
ATOM 654 N N . ILE A 1 83 ? 5.002 3.244 -13.971 1.00 94.81 83 ILE A N 1
ATOM 655 C CA . ILE A 1 83 ? 6.191 2.720 -14.642 1.00 94.81 83 ILE A CA 1
ATOM 656 C C . ILE A 1 83 ? 6.196 3.248 -16.067 1.00 94.81 83 ILE A C 1
ATOM 658 O O . ILE A 1 83 ? 5.218 3.088 -16.798 1.00 94.81 83 ILE A O 1
ATOM 662 N N . ASN A 1 84 ? 7.309 3.861 -16.456 1.00 91.88 84 ASN A N 1
ATOM 663 C CA . ASN A 1 84 ? 7.530 4.287 -17.825 1.00 91.88 84 ASN A CA 1
ATOM 664 C C . ASN A 1 84 ? 7.910 3.065 -18.667 1.00 91.88 84 ASN A C 1
ATOM 666 O O . ASN A 1 84 ? 8.943 2.439 -18.442 1.00 91.88 84 ASN A O 1
ATOM 670 N N . GLY A 1 85 ? 7.089 2.720 -19.656 1.00 87.00 85 GLY A N 1
ATOM 671 C CA . GLY A 1 85 ? 7.354 1.537 -20.473 1.00 87.00 85 GLY A CA 1
ATOM 672 C C . GLY A 1 85 ? 8.515 1.681 -21.456 1.00 87.00 85 GLY A C 1
ATOM 673 O O . GLY A 1 85 ? 8.937 0.685 -22.027 1.00 87.00 85 GLY A O 1
ATOM 674 N N . ALA A 1 86 ? 9.051 2.882 -21.691 1.00 87.69 86 ALA A N 1
ATOM 675 C CA . ALA A 1 86 ? 10.192 3.063 -22.589 1.00 87.69 86 ALA A CA 1
ATOM 676 C C . ALA A 1 86 ? 11.524 2.633 -21.957 1.00 87.69 86 ALA A C 1
ATOM 678 O O . ALA A 1 86 ? 12.398 2.142 -22.669 1.00 87.69 86 ALA A O 1
ATOM 679 N N . ASP A 1 87 ? 11.688 2.834 -20.649 1.00 90.25 87 ASP A N 1
ATOM 680 C CA . ASP A 1 87 ? 12.936 2.562 -19.927 1.00 90.25 87 ASP A CA 1
ATOM 681 C C . ASP A 1 87 ? 12.762 1.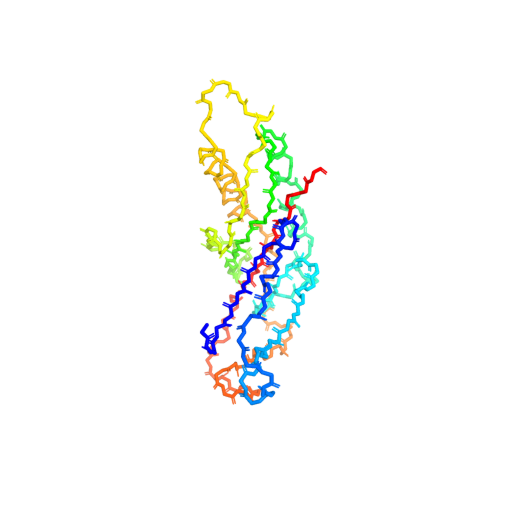645 -18.706 1.00 90.25 87 ASP A C 1
ATOM 683 O O . ASP A 1 87 ? 13.756 1.246 -18.099 1.00 90.25 87 ASP A O 1
ATOM 687 N N . GLY A 1 88 ? 11.520 1.300 -18.352 1.00 92.38 88 GLY A N 1
ATOM 688 C CA . GLY A 1 88 ? 11.194 0.463 -17.202 1.00 92.38 88 GLY A CA 1
ATOM 689 C C . GLY A 1 88 ? 11.401 1.152 -15.850 1.00 92.38 88 GLY A C 1
ATOM 690 O O . GLY A 1 88 ? 11.319 0.506 -14.802 1.00 92.38 88 GLY A O 1
ATOM 691 N N . CYS A 1 89 ? 11.686 2.456 -15.832 1.00 95.25 89 CYS A N 1
ATOM 692 C CA . CYS A 1 89 ? 11.866 3.204 -14.596 1.00 95.25 89 CYS A CA 1
ATOM 693 C C . CYS A 1 89 ? 10.520 3.489 -13.924 1.00 95.25 89 CYS A C 1
ATOM 695 O O . CYS A 1 89 ? 9.522 3.807 -14.577 1.00 95.25 89 CYS A O 1
ATOM 697 N N . VAL A 1 90 ? 10.509 3.469 -12.591 1.00 96.69 90 VAL A N 1
ATOM 698 C CA . VAL A 1 90 ? 9.377 3.983 -11.814 1.00 96.69 90 VAL A CA 1
ATOM 699 C C . VAL A 1 90 ? 9.351 5.510 -11.927 1.00 96.69 90 VAL A C 1
ATOM 701 O O . VAL A 1 90 ? 10.232 6.203 -11.423 1.00 96.69 90 VAL A O 1
ATOM 704 N N . ALA A 1 91 ? 8.335 6.035 -12.607 1.00 95.50 91 ALA A N 1
ATOM 705 C CA . ALA A 1 91 ? 8.096 7.462 -12.783 1.00 95.50 91 ALA A CA 1
ATOM 706 C C . ALA A 1 91 ? 7.571 8.116 -11.497 1.00 95.50 91 ALA A C 1
ATOM 708 O O . ALA A 1 91 ? 7.919 9.257 -11.190 1.00 95.50 91 ALA A O 1
ATOM 709 N N . SER A 1 92 ? 6.726 7.409 -10.741 1.00 96.44 92 SER A N 1
ATOM 710 C CA . SER A 1 92 ? 6.248 7.870 -9.438 1.00 96.44 92 SER A CA 1
ATOM 711 C C . SER A 1 92 ? 5.740 6.728 -8.558 1.00 96.44 92 SER A C 1
ATOM 713 O O . SER A 1 92 ? 5.361 5.659 -9.040 1.00 96.44 92 SER A O 1
ATOM 715 N N . VAL A 1 93 ? 5.716 6.987 -7.249 1.00 97.94 93 VAL A N 1
ATOM 716 C CA . VAL A 1 93 ? 5.074 6.138 -6.241 1.00 97.94 93 VAL A CA 1
ATOM 717 C C . VAL A 1 93 ? 3.896 6.921 -5.661 1.00 97.94 93 VAL A C 1
ATOM 719 O O . VAL A 1 93 ? 4.080 7.902 -4.943 1.00 97.94 93 VAL A O 1
ATOM 722 N N . GLU A 1 94 ? 2.678 6.518 -6.003 1.00 97.38 94 GLU A N 1
ATOM 723 C CA . GLU A 1 94 ? 1.429 7.104 -5.519 1.00 97.38 94 GLU A CA 1
ATOM 724 C C . GLU A 1 94 ? 0.970 6.368 -4.254 1.00 97.38 94 GLU A C 1
ATOM 726 O O . GLU A 1 94 ? 0.754 5.154 -4.264 1.00 97.38 94 GLU A O 1
ATOM 731 N N . GLY A 1 95 ? 0.779 7.091 -3.153 1.00 93.19 95 GLY A N 1
ATOM 732 C CA . GLY A 1 95 ? 0.197 6.520 -1.945 1.00 93.19 95 GLY A CA 1
ATOM 733 C C . GLY A 1 95 ? 0.503 7.301 -0.665 1.00 93.19 95 GLY A C 1
ATOM 734 O O . GLY A 1 95 ? 1.076 8.391 -0.735 1.00 93.19 95 GLY A O 1
ATOM 735 N N . PRO A 1 96 ? 0.112 6.743 0.497 1.00 93.69 96 PRO A N 1
ATOM 736 C CA . PRO A 1 96 ? -0.648 5.493 0.642 1.00 93.69 96 PRO A CA 1
ATOM 737 C C . PRO A 1 96 ? -2.074 5.589 0.063 1.00 93.69 96 PRO A C 1
ATOM 739 O O . PRO A 1 96 ? -2.788 6.556 0.311 1.00 93.69 96 PRO A O 1
ATOM 742 N N . LEU A 1 97 ? -2.509 4.582 -0.703 1.00 92.56 97 LEU A N 1
ATOM 743 C CA . LEU A 1 97 ? -3.887 4.459 -1.218 1.00 92.56 97 LEU A CA 1
ATOM 744 C C . LEU A 1 97 ? -4.846 3.887 -0.167 1.00 92.56 97 LEU A C 1
ATOM 746 O O . LEU A 1 97 ? -6.046 4.152 -0.166 1.00 92.56 97 LEU A O 1
ATOM 750 N N . THR A 1 98 ? -4.311 3.058 0.720 1.00 89.94 98 THR A N 1
ATOM 751 C CA . THR A 1 98 ? -4.960 2.553 1.927 1.00 89.94 98 THR A CA 1
ATOM 752 C C . THR A 1 98 ? -3.867 2.419 2.969 1.00 89.94 98 THR A C 1
ATOM 754 O O . THR A 1 98 ? -2.767 1.978 2.646 1.00 89.94 98 THR A O 1
ATOM 757 N N . ASP A 1 99 ? -4.164 2.817 4.199 1.00 92.00 99 ASP A N 1
ATOM 758 C CA . ASP A 1 99 ? -3.261 2.694 5.336 1.00 92.00 99 ASP A CA 1
ATOM 759 C C . ASP A 1 99 ? -4.098 2.400 6.582 1.00 92.00 99 ASP A C 1
ATOM 761 O O . ASP A 1 99 ? -4.857 3.238 7.074 1.00 92.00 99 ASP A O 1
ATOM 765 N N . THR A 1 100 ? -3.968 1.169 7.061 1.00 90.75 100 THR A N 1
ATOM 766 C CA . THR A 1 100 ? -4.579 0.680 8.301 1.00 90.75 100 THR A CA 1
ATOM 767 C C . THR A 1 100 ? -3.515 0.275 9.320 1.00 90.75 100 THR A C 1
ATOM 769 O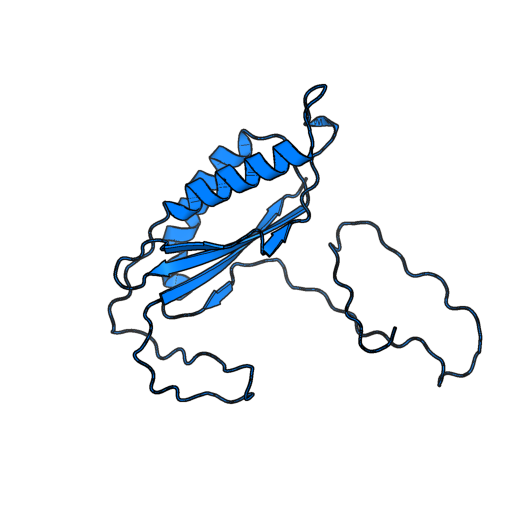 O . THR A 1 100 ? -3.810 -0.480 10.242 1.00 90.75 100 THR A O 1
ATOM 772 N N . LEU A 1 101 ? -2.277 0.755 9.151 1.00 92.25 101 LEU A N 1
ATOM 773 C CA . LEU A 1 101 ? -1.154 0.361 9.990 1.00 92.25 101 LEU A CA 1
ATOM 774 C C . LEU A 1 101 ? -1.348 0.832 11.431 1.00 92.25 101 LEU A C 1
ATOM 776 O O . LEU A 1 101 ? -1.656 1.995 11.705 1.00 92.25 101 LEU A O 1
ATOM 780 N N . VAL A 1 102 ? -1.109 -0.088 12.356 1.00 90.44 102 VAL A N 1
ATOM 781 C CA . VAL A 1 102 ? -1.117 0.138 13.796 1.00 90.44 102 VAL A CA 1
ATOM 782 C C . VAL A 1 102 ? 0.195 -0.387 14.360 1.00 90.44 102 VAL A C 1
ATOM 784 O O . VAL A 1 102 ? 0.486 -1.579 14.263 1.00 90.44 102 VAL A O 1
ATOM 787 N N . ALA A 1 103 ? 0.982 0.498 14.971 1.00 91.69 103 ALA A N 1
ATOM 788 C CA . ALA A 1 103 ? 2.192 0.095 15.673 1.00 91.69 103 ALA A CA 1
ATOM 789 C C . ALA A 1 103 ? 1.856 -0.709 16.931 1.00 91.69 103 ALA A C 1
ATOM 791 O O . ALA A 1 103 ? 0.959 -0.348 17.703 1.00 91.69 103 ALA A O 1
ATOM 792 N N . ARG A 1 104 ? 2.584 -1.807 17.145 1.00 88.31 104 ARG A N 1
ATOM 793 C CA . ARG A 1 104 ? 2.421 -2.638 18.337 1.00 88.31 104 ARG A CA 1
ATOM 794 C C . ARG A 1 104 ? 2.973 -1.886 19.550 1.00 88.31 104 ARG A C 1
ATOM 796 O O . ARG A 1 104 ? 4.151 -1.543 19.545 1.00 88.31 104 ARG A O 1
ATOM 803 N N . PRO A 1 105 ? 2.194 -1.694 20.632 1.00 85.81 105 PRO A N 1
ATOM 804 C CA . PRO A 1 105 ? 2.681 -0.988 21.818 1.00 85.81 105 PRO A CA 1
ATOM 805 C C . PRO A 1 105 ? 3.959 -1.586 22.424 1.00 85.81 105 PRO A C 1
ATOM 807 O O . PRO A 1 105 ? 4.734 -0.866 23.038 1.00 85.81 105 PRO A O 1
ATOM 810 N N . GLN A 1 106 ? 4.174 -2.896 22.266 1.00 87.69 106 GLN A N 1
ATOM 811 C CA . GLN A 1 106 ? 5.360 -3.607 22.751 1.00 87.69 106 GLN A CA 1
ATOM 812 C C . GLN A 1 106 ? 6.608 -3.377 21.891 1.00 87.69 106 GLN A C 1
ATOM 814 O O . GLN A 1 106 ? 7.710 -3.606 22.377 1.00 87.69 106 GLN A O 1
ATOM 819 N N . ALA A 1 107 ? 6.432 -2.975 20.631 1.00 86.00 107 ALA A N 1
ATOM 820 C CA . ALA A 1 107 ? 7.525 -2.716 19.701 1.00 86.00 107 ALA A CA 1
ATOM 821 C C . ALA A 1 107 ? 8.021 -1.265 19.761 1.00 86.00 107 ALA A C 1
ATOM 823 O O . ALA A 1 107 ? 9.053 -0.964 19.175 1.00 86.00 107 ALA A O 1
ATOM 824 N N . LEU A 1 108 ? 7.291 -0.385 20.453 1.00 88.12 108 LEU A N 1
ATOM 825 C CA . LEU A 1 108 ? 7.620 1.031 20.560 1.00 88.12 108 LEU A CA 1
ATOM 826 C C . LEU A 1 108 ? 8.577 1.300 21.719 1.00 88.12 108 LEU A C 1
ATOM 828 O O . LEU A 1 108 ? 8.362 0.838 22.847 1.00 88.12 108 LEU A O 1
ATOM 832 N N . GLU A 1 109 ? 9.587 2.126 21.469 1.00 86.50 109 GLU A N 1
ATOM 833 C CA . GLU A 1 109 ? 10.404 2.682 22.541 1.00 86.50 109 GLU A CA 1
ATOM 834 C C . GLU A 1 109 ? 9.613 3.703 23.375 1.00 86.50 109 GLU A C 1
ATOM 836 O O . GLU A 1 109 ? 8.590 4.269 22.974 1.00 86.50 109 GLU A O 1
ATOM 841 N N . ARG A 1 110 ? 10.074 3.965 24.604 1.00 83.38 110 ARG A N 1
ATOM 842 C CA . ARG A 1 110 ? 9.366 4.874 25.511 1.00 83.38 110 ARG A CA 1
ATOM 843 C C . ARG A 1 110 ? 9.346 6.296 24.942 1.00 83.38 110 ARG A C 1
ATOM 845 O O . ARG A 1 110 ? 10.362 6.982 24.956 1.00 83.38 110 ARG A O 1
ATOM 852 N N . GLY A 1 111 ? 8.151 6.771 24.596 1.00 80.19 111 GLY A N 1
ATOM 853 C CA . GLY A 1 111 ? 7.944 8.114 24.048 1.00 80.19 111 GLY A CA 1
ATOM 854 C C . GLY A 1 111 ? 8.022 8.176 22.523 1.00 80.19 111 GLY A C 1
ATOM 855 O O . GLY A 1 111 ? 7.909 9.268 21.975 1.00 80.19 111 GLY A O 1
ATOM 856 N N . GLU A 1 112 ? 8.183 7.032 21.856 1.00 87.12 112 GLU A N 1
ATOM 857 C CA . GLU A 1 112 ? 8.053 6.927 20.409 1.00 87.12 112 GLU A CA 1
ATOM 858 C C . GLU A 1 112 ? 6.594 7.140 19.983 1.00 87.12 112 GLU A C 1
ATOM 860 O O . GLU A 1 112 ? 5.658 6.640 20.614 1.00 87.12 112 GLU A O 1
ATOM 865 N N . ASP A 1 113 ? 6.402 7.925 18.924 1.00 89.06 113 ASP A N 1
ATOM 866 C CA . ASP A 1 113 ? 5.086 8.247 18.380 1.00 89.06 113 ASP A CA 1
ATOM 867 C C . ASP A 1 113 ? 4.663 7.184 17.348 1.00 89.06 113 ASP A C 1
ATOM 869 O O . ASP A 1 113 ? 5.338 7.033 16.325 1.00 89.06 113 ASP A O 1
ATOM 873 N N . PRO A 1 114 ? 3.529 6.481 17.548 1.00 88.12 114 PRO A N 1
ATOM 874 C CA . PRO A 1 114 ? 2.990 5.541 16.566 1.00 88.12 114 PRO A CA 1
ATOM 875 C C . PRO A 1 114 ? 2.786 6.137 15.167 1.00 88.12 114 PRO A C 1
ATOM 877 O O . PRO A 1 114 ? 2.843 5.403 14.181 1.00 88.12 114 PRO A O 1
ATOM 880 N N . ILE A 1 115 ? 2.520 7.446 15.061 1.00 88.69 115 ILE A N 1
ATOM 881 C CA . ILE A 1 115 ? 2.382 8.122 13.763 1.00 88.69 115 ILE A CA 1
ATOM 882 C C . ILE A 1 115 ? 3.744 8.206 13.069 1.00 88.69 115 ILE A C 1
ATOM 884 O O . ILE A 1 115 ? 3.850 7.850 11.898 1.00 88.69 115 ILE A O 1
ATOM 888 N N . GLY A 1 116 ? 4.797 8.564 13.808 1.00 91.31 116 GLY A N 1
ATOM 889 C CA . GLY A 1 116 ? 6.164 8.617 13.287 1.00 91.31 116 GLY A CA 1
ATOM 890 C C . GLY A 1 116 ? 6.656 7.272 12.742 1.00 91.31 116 GLY A C 1
ATOM 891 O O . GLY A 1 116 ? 7.335 7.240 11.718 1.00 91.31 116 GLY A O 1
ATOM 892 N N . VAL A 1 117 ? 6.254 6.154 13.358 1.00 92.69 117 VAL A N 1
ATOM 893 C CA . VAL A 1 117 ? 6.559 4.805 12.843 1.00 92.69 117 VAL A CA 1
ATOM 894 C C . VAL A 1 117 ? 5.908 4.561 11.480 1.00 92.69 117 VAL A C 1
ATOM 896 O O . VAL A 1 117 ? 6.550 4.036 10.571 1.00 92.69 117 VAL A O 1
ATOM 899 N N . ARG A 1 118 ? 4.647 4.972 11.299 1.00 93.81 118 ARG A N 1
ATOM 900 C CA . ARG A 1 118 ? 3.938 4.830 10.015 1.00 93.81 118 ARG A CA 1
ATOM 901 C C . ARG A 1 118 ? 4.583 5.680 8.922 1.00 93.81 118 ARG A C 1
ATOM 903 O O . ARG A 1 118 ? 4.782 5.190 7.811 1.00 93.81 118 ARG A O 1
ATOM 910 N N . ASP A 1 119 ? 4.969 6.910 9.254 1.00 94.50 119 ASP A N 1
ATOM 911 C CA . ASP A 1 119 ? 5.665 7.810 8.330 1.00 94.50 119 ASP A CA 1
ATOM 912 C C . ASP A 1 119 ? 7.043 7.257 7.931 1.00 94.50 119 ASP A C 1
ATOM 914 O O . ASP A 1 119 ? 7.432 7.332 6.761 1.00 94.50 119 ASP A O 1
ATOM 918 N N . ALA A 1 120 ? 7.768 6.643 8.873 1.00 95.12 120 ALA A N 1
ATOM 919 C CA . ALA A 1 120 ? 9.038 5.975 8.601 1.00 95.12 120 ALA A CA 1
ATOM 920 C C . ALA A 1 120 ? 8.864 4.782 7.647 1.00 95.12 120 ALA A C 1
ATOM 922 O O . ALA A 1 120 ? 9.602 4.672 6.667 1.00 95.12 120 ALA A O 1
ATOM 923 N N . ILE A 1 121 ? 7.848 3.941 7.869 1.00 96.62 121 ILE A N 1
ATOM 924 C CA . ILE A 1 121 ? 7.511 2.822 6.975 1.00 96.62 121 ILE A CA 1
ATOM 925 C C . ILE A 1 121 ? 7.209 3.329 5.565 1.00 96.62 121 ILE A C 1
ATOM 927 O O . ILE A 1 121 ? 7.778 2.827 4.595 1.00 96.62 121 ILE A O 1
ATOM 931 N N . TRP A 1 122 ? 6.361 4.352 5.430 1.00 97.19 122 TRP A N 1
ATOM 932 C CA . TRP A 1 122 ? 6.048 4.925 4.121 1.00 97.19 122 TRP A CA 1
ATOM 933 C C . TRP A 1 122 ? 7.278 5.531 3.435 1.00 97.19 122 TRP A C 1
ATOM 935 O O . TRP A 1 122 ? 7.460 5.376 2.226 1.00 97.19 122 TRP A O 1
ATOM 945 N N . THR A 1 123 ? 8.154 6.184 4.197 1.00 97.44 123 THR A N 1
ATOM 946 C CA . THR A 1 123 ? 9.414 6.733 3.683 1.00 97.44 123 THR A CA 1
ATOM 947 C C . THR A 1 123 ? 10.312 5.630 3.121 1.00 97.44 123 THR A C 1
ATOM 949 O O . THR A 1 123 ? 10.850 5.778 2.025 1.00 97.44 123 THR A O 1
ATOM 952 N N . VAL A 1 124 ? 10.436 4.499 3.823 1.00 97.88 124 VAL A N 1
ATOM 953 C CA . VAL A 1 124 ? 11.208 3.340 3.348 1.00 97.88 124 VAL A CA 1
ATOM 954 C C . VAL A 1 124 ? 10.581 2.744 2.085 1.00 97.88 124 VAL A C 1
ATOM 956 O O . VAL A 1 124 ? 11.284 2.567 1.090 1.00 97.88 124 VAL A O 1
ATOM 959 N N . ILE A 1 125 ? 9.261 2.518 2.085 1.00 97.94 125 ILE A N 1
ATOM 960 C CA . ILE A 1 125 ? 8.520 1.996 0.924 1.00 97.94 125 ILE A CA 1
ATOM 961 C C . ILE A 1 125 ? 8.720 2.897 -0.296 1.00 97.94 125 ILE A C 1
ATOM 963 O O . ILE A 1 125 ? 9.184 2.439 -1.336 1.00 97.94 125 ILE A O 1
ATOM 967 N N . SER A 1 126 ? 8.397 4.185 -0.181 1.00 97.69 126 SER A N 1
ATOM 968 C CA . SER A 1 126 ? 8.497 5.122 -1.306 1.00 97.69 126 SER A CA 1
ATOM 969 C C . SER A 1 126 ? 9.932 5.259 -1.822 1.00 97.69 126 SER A C 1
ATOM 971 O O . SER A 1 126 ? 10.145 5.278 -3.035 1.00 97.69 126 SER A O 1
ATOM 973 N N . SER A 1 127 ? 10.922 5.278 -0.925 1.00 97.88 127 SER A N 1
ATOM 974 C CA . SER A 1 127 ? 12.339 5.348 -1.289 1.00 97.88 127 SER A CA 1
ATOM 975 C C . SER A 1 127 ? 12.787 4.129 -2.097 1.00 97.88 127 SER A C 1
ATOM 977 O O . SER A 1 127 ? 13.332 4.292 -3.190 1.00 97.88 127 SER A O 1
ATOM 979 N N . ILE A 1 128 ? 12.527 2.914 -1.607 1.00 97.88 128 ILE A N 1
ATOM 980 C CA . ILE A 1 128 ? 12.974 1.671 -2.257 1.00 97.88 128 ILE A CA 1
ATOM 981 C C . ILE A 1 128 ? 12.220 1.452 -3.562 1.00 97.88 128 ILE A C 1
ATOM 983 O O . ILE A 1 128 ? 12.830 1.243 -4.609 1.00 97.88 128 ILE A O 1
ATOM 987 N N . MET A 1 129 ? 10.895 1.587 -3.537 1.00 97.75 129 MET A N 1
ATOM 988 C CA . MET A 1 129 ? 10.086 1.296 -4.715 1.00 97.75 129 MET A CA 1
ATOM 989 C C . MET A 1 129 ? 10.290 2.314 -5.843 1.00 97.75 129 MET A C 1
ATOM 991 O O . MET A 1 129 ? 10.150 1.953 -7.006 1.00 97.75 129 MET A O 1
ATOM 995 N N . SER A 1 130 ? 10.695 3.556 -5.547 1.00 97.62 130 SER A N 1
ATOM 996 C CA . SER A 1 130 ? 11.085 4.525 -6.590 1.00 97.62 130 SER A CA 1
ATOM 997 C C . SER A 1 130 ? 12.374 4.143 -7.336 1.00 97.62 130 SER A C 1
ATOM 999 O O . SER A 1 130 ? 12.627 4.609 -8.449 1.00 97.62 130 SER A O 1
ATOM 1001 N N . GLN A 1 131 ? 13.199 3.281 -6.739 1.00 97.12 131 GLN A N 1
ATOM 1002 C CA . GLN A 1 131 ? 14.457 2.811 -7.316 1.00 97.12 131 GLN A CA 1
ATOM 1003 C C . GLN A 1 131 ? 14.296 1.507 -8.099 1.00 97.12 131 GLN A C 1
ATOM 1005 O O . GLN A 1 131 ? 15.213 1.143 -8.836 1.00 97.12 131 GLN A O 1
ATOM 1010 N N . ALA A 1 132 ? 13.140 0.843 -8.002 1.00 96.81 132 ALA A N 1
ATOM 1011 C CA . ALA A 1 132 ? 12.855 -0.365 -8.762 1.00 96.81 132 ALA A CA 1
ATOM 1012 C C . ALA A 1 132 ? 12.996 -0.125 -10.277 1.00 96.81 132 ALA A C 1
ATOM 1014 O O . ALA A 1 132 ? 12.819 0.994 -10.787 1.00 96.81 132 ALA A O 1
ATOM 1015 N N . ARG A 1 133 ? 13.360 -1.186 -10.997 1.00 95.69 133 ARG A N 1
ATOM 1016 C CA . ARG A 1 133 ? 13.548 -1.183 -12.449 1.00 95.69 133 ARG A CA 1
ATOM 1017 C C . ARG A 1 133 ? 12.867 -2.399 -13.041 1.00 95.69 133 ARG A C 1
ATOM 1019 O O . ARG A 1 133 ? 13.215 -3.522 -12.705 1.00 95.69 133 ARG A O 1
ATOM 1026 N N . PHE A 1 134 ? 11.912 -2.146 -13.918 1.00 95.00 134 PHE A N 1
ATOM 1027 C CA . PHE A 1 134 ? 11.168 -3.166 -14.638 1.00 95.00 134 PHE A CA 1
ATOM 1028 C C . PHE A 1 134 ? 11.762 -3.358 -16.036 1.00 95.00 134 PHE A C 1
ATOM 1030 O O . PHE A 1 134 ? 12.506 -2.496 -16.511 1.00 95.00 134 PHE A O 1
ATOM 1037 N N . PRO A 1 135 ? 11.464 -4.472 -16.721 1.00 92.00 135 PRO A N 1
ATOM 1038 C CA . PRO A 1 135 ? 11.836 -4.616 -18.120 1.00 92.00 135 PRO A CA 1
ATOM 1039 C C . PRO A 1 135 ? 11.191 -3.510 -18.975 1.00 92.00 135 PRO A C 1
ATOM 1041 O O . PRO A 1 135 ? 10.014 -3.196 -18.771 1.00 92.00 135 PRO A O 1
ATOM 1044 N N . PRO A 1 136 ? 11.924 -2.913 -19.932 1.00 88.62 136 PRO A N 1
ATOM 1045 C CA . PRO A 1 136 ? 11.320 -2.012 -20.901 1.00 88.62 136 PRO A CA 1
ATOM 1046 C C . PRO A 1 136 ? 10.322 -2.778 -21.776 1.00 88.62 136 PRO A C 1
ATOM 1048 O O . PRO A 1 136 ? 10.498 -3.959 -22.079 1.00 88.62 136 PRO A O 1
ATOM 1051 N N . ILE A 1 137 ? 9.270 -2.085 -22.194 1.00 83.44 137 ILE A N 1
ATOM 1052 C CA . ILE A 1 137 ? 8.237 -2.628 -23.066 1.00 83.44 137 ILE A CA 1
ATOM 1053 C C . ILE A 1 137 ? 8.648 -2.344 -24.506 1.00 83.44 137 ILE A C 1
ATOM 1055 O O . ILE A 1 137 ? 8.414 -1.266 -25.070 1.00 83.44 137 ILE A O 1
ATOM 1059 N N . ASP A 1 138 ? 9.251 -3.353 -25.117 1.00 65.88 138 ASP A N 1
ATOM 1060 C CA . ASP A 1 138 ? 9.447 -3.397 -26.555 1.00 65.88 138 ASP A CA 1
ATOM 1061 C C . ASP A 1 138 ? 8.051 -3.383 -27.186 1.00 65.88 138 ASP A C 1
ATOM 1063 O O . ASP A 1 138 ? 7.192 -4.176 -26.811 1.00 65.88 138 ASP A O 1
ATOM 1067 N N . GLY A 1 139 ? 7.777 -2.455 -28.107 1.00 54.62 139 GLY A N 1
ATOM 1068 C CA . GLY A 1 139 ? 6.435 -2.196 -28.662 1.00 54.62 139 GLY A CA 1
ATOM 1069 C C . GLY A 1 139 ? 5.799 -3.335 -29.480 1.00 54.62 139 GLY A C 1
ATOM 1070 O O . GLY A 1 139 ? 5.024 -3.060 -30.392 1.00 54.62 139 GLY A O 1
ATOM 1071 N N . SER A 1 140 ? 6.145 -4.591 -29.206 1.00 47.94 140 SER A N 1
ATOM 1072 C CA . SER A 1 140 ? 5.703 -5.800 -29.882 1.00 47.94 140 SER A CA 1
ATOM 1073 C C . SER A 1 140 ? 5.313 -6.905 -28.892 1.00 47.94 140 SER A C 1
ATOM 1075 O O . SER A 1 140 ? 5.868 -7.998 -28.954 1.00 47.94 140 SER A O 1
ATOM 1077 N N . SER A 1 141 ? 4.347 -6.673 -28.003 1.00 42.03 141 SER A N 1
ATOM 1078 C CA . SER A 1 141 ? 3.628 -7.784 -27.359 1.00 42.03 141 SER A CA 1
ATOM 1079 C C . SER A 1 141 ? 2.372 -7.322 -26.628 1.00 42.03 141 SER A C 1
ATOM 1081 O O . SER A 1 141 ? 2.454 -6.513 -25.714 1.00 42.03 141 SER A O 1
ATOM 1083 N N . GLY A 1 142 ? 1.235 -7.907 -27.021 1.00 41.47 142 GLY A N 1
ATOM 1084 C CA . GLY A 1 142 ? 0.020 -8.009 -26.212 1.00 41.47 142 GLY A CA 1
ATOM 1085 C C . GLY A 1 142 ? -1.014 -6.909 -26.428 1.00 41.47 142 GLY A C 1
ATOM 1086 O O . GLY A 1 142 ? -1.004 -5.899 -25.736 1.00 41.47 142 GLY A O 1
ATOM 1087 N N . GLU A 1 143 ? -1.984 -7.138 -27.319 1.00 42.47 143 GLU A N 1
ATOM 1088 C CA . GLU A 1 143 ? -3.287 -6.465 -27.243 1.00 42.47 143 GLU A CA 1
ATOM 1089 C C . GLU A 1 143 ? -3.980 -6.853 -25.922 1.00 42.47 143 GLU A C 1
ATOM 1091 O O . GLU A 1 143 ? -4.829 -7.740 -25.884 1.00 42.47 143 GLU A O 1
ATOM 1096 N N . HIS A 1 144 ? -3.641 -6.191 -24.820 1.00 46.69 144 HIS A N 1
ATOM 1097 C CA . HIS A 1 144 ? -4.525 -6.112 -23.666 1.00 46.69 144 HIS A CA 1
ATOM 1098 C C . HIS A 1 144 ? -5.276 -4.791 -23.762 1.00 46.69 144 HIS A C 1
ATOM 1100 O O . HIS A 1 144 ? -4.812 -3.745 -23.319 1.00 46.69 144 HIS A O 1
ATOM 1106 N N . GLN A 1 145 ? -6.443 -4.831 -24.412 1.00 44.56 145 GLN A N 1
ATOM 1107 C CA . GLN A 1 145 ? -7.332 -3.676 -24.424 1.00 44.56 145 GLN A CA 1
ATOM 1108 C C . GLN A 1 145 ? -7.801 -3.398 -22.989 1.00 44.56 145 GLN A C 1
ATOM 1110 O O . GLN A 1 145 ? -8.362 -4.302 -22.355 1.00 44.56 145 GLN A O 1
ATOM 1115 N N . PRO A 1 146 ? -7.600 -2.177 -22.462 1.00 44.22 146 PRO A N 1
ATOM 1116 C CA . PRO A 1 146 ? -8.103 -1.823 -21.147 1.00 44.22 146 PRO A CA 1
ATOM 1117 C C . PRO A 1 146 ? -9.629 -1.947 -21.140 1.00 44.22 146 PRO A C 1
ATOM 1119 O O . PRO A 1 146 ? -10.326 -1.522 -22.066 1.00 44.22 146 PRO A O 1
ATOM 1122 N N . PHE A 1 147 ? -10.168 -2.557 -20.087 1.00 42.97 147 PHE A N 1
ATOM 1123 C CA . PHE A 1 147 ? -11.609 -2.626 -19.894 1.00 42.97 147 PHE A CA 1
ATOM 1124 C C . PHE A 1 147 ? -12.121 -1.251 -19.449 1.00 42.97 147 PHE A C 1
ATOM 1126 O O . PHE A 1 147 ? -11.943 -0.854 -18.296 1.00 42.97 147 PHE A O 1
ATOM 1133 N N . ASP A 1 148 ? -12.773 -0.522 -20.357 1.00 44.19 148 ASP A N 1
ATOM 1134 C CA . ASP A 1 148 ? -13.376 0.775 -20.053 1.00 44.19 148 ASP A CA 1
ATOM 1135 C C . ASP A 1 148 ? -14.603 0.604 -19.138 1.00 44.19 148 ASP A C 1
ATOM 1137 O O . ASP A 1 148 ? -15.721 0.276 -19.558 1.00 44.19 148 ASP A O 1
ATOM 1141 N N . ARG A 1 149 ? -14.388 0.865 -17.842 1.00 46.75 149 ARG A N 1
ATOM 1142 C CA . ARG A 1 149 ? -15.418 0.779 -16.795 1.00 46.75 149 ARG A CA 1
ATOM 1143 C C . ARG A 1 149 ? -16.507 1.848 -16.916 1.00 46.75 149 ARG A C 1
ATOM 1145 O O . ARG A 1 149 ? -17.556 1.689 -16.296 1.00 46.75 149 ARG A O 1
ATOM 1152 N N . SER A 1 150 ? -16.289 2.919 -17.682 1.00 41.38 150 SER A N 1
ATOM 1153 C CA . SER A 1 150 ? -17.279 3.989 -17.856 1.00 41.38 150 SER A CA 1
ATOM 1154 C C . SER A 1 150 ? -18.356 3.633 -18.885 1.00 41.38 150 SER A C 1
ATOM 1156 O O . SER A 1 150 ? -19.497 4.082 -18.763 1.00 41.38 150 SER A O 1
ATOM 1158 N N . THR A 1 151 ? -18.026 2.774 -19.855 1.00 44.78 151 THR A N 1
ATOM 1159 C CA . THR A 1 151 ? -18.931 2.388 -20.949 1.00 44.78 151 THR A CA 1
ATOM 1160 C C . THR A 1 151 ? -19.364 0.922 -20.916 1.00 44.78 151 THR A C 1
ATOM 1162 O O . THR A 1 151 ? -20.271 0.547 -21.663 1.00 44.78 151 THR A O 1
ATOM 1165 N N . ASN A 1 152 ? -18.772 0.098 -20.039 1.00 39.59 152 ASN A N 1
ATOM 1166 C CA . ASN A 1 152 ? -19.020 -1.347 -19.943 1.00 39.59 152 ASN A CA 1
ATOM 1167 C C . ASN A 1 152 ? -18.889 -2.041 -21.315 1.00 39.59 152 ASN A C 1
ATOM 1169 O O . ASN A 1 152 ? -19.685 -2.910 -21.685 1.00 39.59 152 ASN A O 1
ATOM 1173 N N . ARG A 1 153 ? -17.912 -1.585 -22.107 1.00 37.41 153 ARG A N 1
ATOM 1174 C CA . ARG A 1 153 ? -17.585 -2.067 -23.449 1.00 37.41 153 ARG A CA 1
ATOM 1175 C C . ARG A 1 153 ? -16.081 -2.273 -23.557 1.00 37.41 153 ARG A C 1
ATOM 1177 O O . ARG A 1 153 ? -15.297 -1.592 -22.908 1.00 37.41 153 ARG A O 1
ATOM 1184 N N . ILE A 1 154 ? -15.697 -3.200 -24.428 1.00 41.41 154 ILE A N 1
ATOM 1185 C CA . ILE A 1 154 ? -14.332 -3.283 -24.942 1.00 41.41 154 ILE A CA 1
ATOM 1186 C C . ILE A 1 154 ? -14.131 -2.027 -25.808 1.00 41.41 154 ILE A C 1
ATOM 1188 O O . ILE A 1 154 ? -14.760 -1.891 -26.861 1.00 41.41 154 ILE A O 1
ATOM 1192 N N . GLY A 1 155 ? -13.387 -1.050 -25.288 1.00 40.41 155 GLY A N 1
ATOM 1193 C CA . GLY A 1 155 ? -13.197 0.253 -25.918 1.00 40.41 155 GLY A CA 1
ATOM 1194 C C . GLY A 1 155 ? -12.066 0.216 -26.941 1.00 40.41 155 GLY A C 1
ATOM 1195 O O . GLY A 1 155 ? -10.929 -0.089 -26.600 1.00 40.41 155 GLY A O 1
ATOM 1196 N N . THR A 1 156 ? -12.353 0.582 -28.190 1.00 39.16 156 THR A N 1
ATOM 1197 C CA . THR A 1 156 ? -11.319 0.897 -29.183 1.00 39.16 156 THR A CA 1
ATOM 1198 C C . THR A 1 156 ? -10.879 2.345 -28.974 1.00 39.16 156 THR A C 1
ATOM 1200 O O . THR A 1 156 ? -11.471 3.256 -29.556 1.00 39.16 156 THR A O 1
ATOM 1203 N N . SER A 1 157 ? -9.894 2.575 -28.104 1.00 38.19 157 SER A N 1
ATOM 1204 C CA . SER A 1 157 ? -9.239 3.882 -28.023 1.00 38.19 157 SER A CA 1
ATOM 1205 C C . SER A 1 157 ? -8.155 3.969 -29.095 1.00 38.19 157 SER A C 1
ATOM 1207 O O . SER A 1 157 ? -7.231 3.162 -29.132 1.00 38.19 157 SER A O 1
ATOM 1209 N N . SER A 1 158 ? -8.304 4.944 -29.986 1.00 37.16 158 SER A N 1
ATOM 1210 C CA . SER A 1 158 ? -7.315 5.369 -30.976 1.00 37.16 158 SER A CA 1
ATOM 1211 C C . SER A 1 158 ? -6.407 6.473 -30.420 1.00 37.16 158 SER A C 1
ATOM 1213 O O . SER A 1 158 ? -6.088 7.418 -31.139 1.00 37.16 158 SER A O 1
ATOM 1215 N N . ASP A 1 159 ? -6.017 6.359 -29.151 1.00 38.94 159 ASP A N 1
ATOM 1216 C CA . ASP A 1 159 ? -4.972 7.181 -28.553 1.00 38.94 159 ASP A CA 1
ATOM 1217 C C . ASP A 1 159 ? -3.649 6.415 -28.607 1.00 38.94 159 ASP A C 1
ATOM 1219 O O . ASP A 1 159 ? -3.581 5.213 -28.351 1.00 38.94 159 ASP A O 1
ATOM 1223 N N . GLU A 1 160 ? -2.610 7.128 -29.025 1.00 40.47 160 GLU A N 1
ATOM 1224 C CA . GLU A 1 160 ? -1.204 6.736 -29.025 1.00 40.47 160 GLU A CA 1
ATOM 1225 C C . GLU A 1 160 ? -0.907 5.828 -27.819 1.00 40.47 160 GLU A C 1
ATOM 1227 O O . GLU A 1 160 ? -1.069 6.257 -26.679 1.00 40.47 160 GLU A O 1
ATOM 1232 N N . HIS A 1 161 ? -0.583 4.552 -28.074 1.00 47.53 161 HIS A N 1
ATOM 1233 C CA . HIS A 1 161 ? -0.453 3.514 -27.047 1.00 47.53 161 HIS A CA 1
ATOM 1234 C C . HIS A 1 161 ? 0.501 3.999 -25.956 1.00 47.53 161 HIS A C 1
ATOM 1236 O O . HIS A 1 161 ? 1.722 3.956 -26.142 1.00 47.53 161 HIS A O 1
ATOM 1242 N N . SER A 1 162 ? -0.042 4.478 -24.833 1.00 59.66 162 SER A N 1
ATOM 1243 C CA . SER A 1 162 ? 0.794 4.809 -23.695 1.00 59.66 162 SER A CA 1
ATOM 1244 C C . SER A 1 162 ? 1.426 3.505 -23.240 1.00 59.66 162 SER A C 1
ATOM 1246 O O . SER A 1 162 ? 0.734 2.568 -22.846 1.00 59.66 162 SER A O 1
ATOM 1248 N N . ARG A 1 163 ? 2.752 3.431 -23.362 1.00 69.81 163 ARG A N 1
ATOM 1249 C CA . ARG A 1 163 ? 3.549 2.322 -22.831 1.00 69.81 163 ARG A CA 1
ATOM 1250 C C . ARG A 1 163 ? 3.566 2.340 -21.303 1.00 69.81 163 ARG A C 1
ATOM 1252 O O . ARG A 1 163 ? 4.140 1.446 -20.692 1.00 69.81 163 ARG A O 1
ATOM 1259 N N . ASP A 1 164 ? 2.977 3.357 -20.687 1.00 84.25 164 ASP A N 1
ATOM 1260 C CA . ASP A 1 164 ? 2.933 3.469 -19.246 1.00 84.25 164 ASP A CA 1
ATOM 1261 C C . ASP A 1 164 ? 2.076 2.356 -18.657 1.00 84.25 164 ASP A C 1
ATOM 1263 O O . ASP A 1 164 ? 1.043 1.950 -19.193 1.00 84.25 164 ASP A O 1
ATOM 1267 N N . SER A 1 165 ? 2.551 1.841 -17.536 1.00 89.38 165 SER A N 1
ATOM 1268 C CA . SER A 1 165 ? 1.874 0.800 -16.779 1.00 89.38 165 SER A CA 1
ATOM 1269 C C . SER A 1 165 ? 1.829 1.206 -15.324 1.00 89.38 165 SER A C 1
ATOM 1271 O O . SER A 1 165 ? 2.681 1.965 -14.856 1.00 89.38 165 SER A O 1
ATOM 1273 N N . TRP A 1 166 ? 0.859 0.691 -14.585 1.00 92.19 166 TRP A N 1
ATOM 1274 C CA . TRP A 1 166 ? 0.867 0.820 -13.144 1.00 92.19 166 TRP A CA 1
ATOM 1275 C C . TRP A 1 166 ? 0.592 -0.492 -12.439 1.00 92.19 166 TRP A C 1
ATOM 1277 O O . TRP A 1 166 ? -0.215 -1.316 -12.867 1.00 92.19 166 TRP A O 1
ATOM 1287 N N . ILE A 1 167 ? 1.262 -0.647 -11.302 1.00 94.31 167 ILE A N 1
ATOM 1288 C CA . ILE A 1 167 ? 1.110 -1.796 -10.418 1.00 94.31 167 ILE A CA 1
ATOM 1289 C C . ILE A 1 167 ? 0.614 -1.268 -9.082 1.00 94.31 167 ILE A C 1
ATOM 1291 O O . ILE A 1 167 ? 1.274 -0.442 -8.454 1.00 94.31 167 ILE A O 1
ATOM 1295 N N . THR A 1 168 ? -0.558 -1.719 -8.644 1.00 95.50 168 THR A N 1
ATOM 1296 C CA . THR A 1 168 ? -1.051 -1.459 -7.286 1.00 95.50 168 THR A CA 1
ATOM 1297 C C . THR A 1 168 ? -0.621 -2.607 -6.390 1.00 95.50 168 THR A C 1
ATOM 1299 O O . THR A 1 168 ? -1.008 -3.744 -6.632 1.00 95.50 168 THR A O 1
ATOM 1302 N N . ILE A 1 169 ? 0.169 -2.313 -5.364 1.00 94.94 169 ILE A N 1
ATOM 1303 C CA . ILE A 1 169 ? 0.793 -3.304 -4.489 1.00 94.94 169 ILE A CA 1
ATOM 1304 C C . ILE A 1 169 ? 0.175 -3.173 -3.098 1.00 94.94 169 ILE A C 1
ATOM 1306 O O . ILE A 1 169 ? 0.343 -2.132 -2.454 1.00 94.94 169 ILE A O 1
ATOM 1310 N N . PRO A 1 170 ? -0.556 -4.191 -2.623 1.00 93.19 170 PRO A N 1
ATOM 1311 C CA . PRO A 1 170 ? -0.945 -4.285 -1.229 1.00 93.19 170 PRO A CA 1
ATOM 1312 C C . PRO A 1 170 ? 0.140 -5.001 -0.413 1.00 93.19 170 PRO A C 1
ATOM 1314 O O . PRO A 1 170 ? 0.565 -6.098 -0.758 1.00 93.19 170 PRO A O 1
ATOM 1317 N N . LEU A 1 171 ? 0.550 -4.402 0.701 1.00 92.62 171 LEU A N 1
ATOM 1318 C CA . LEU A 1 171 ? 1.395 -5.030 1.712 1.00 92.62 171 LEU A CA 1
ATOM 1319 C C . LEU A 1 171 ? 0.556 -5.337 2.945 1.00 92.62 171 LEU A C 1
ATOM 1321 O O . LEU A 1 171 ? -0.050 -4.438 3.539 1.00 92.62 171 LEU A O 1
ATOM 1325 N N . VAL A 1 172 ? 0.530 -6.611 3.324 1.00 90.62 172 VAL A N 1
ATOM 1326 C CA . VAL A 1 172 ? -0.111 -7.084 4.548 1.00 90.62 172 VAL A CA 1
ATOM 1327 C C . VAL A 1 172 ? 0.966 -7.263 5.609 1.00 90.62 172 VAL A C 1
ATOM 1329 O O . VAL A 1 172 ? 1.933 -7.989 5.407 1.00 90.62 172 VAL A O 1
ATOM 1332 N N . PHE A 1 173 ? 0.794 -6.570 6.729 1.00 89.50 173 PHE A N 1
ATOM 1333 C CA . PHE A 1 173 ? 1.628 -6.701 7.915 1.00 89.50 173 PHE A CA 1
ATOM 1334 C C . PHE A 1 173 ? 0.841 -7.538 8.923 1.00 89.50 173 PHE A C 1
ATOM 1336 O O . PHE A 1 173 ? -0.182 -7.077 9.453 1.00 89.50 173 PHE A O 1
ATOM 1343 N N . ASP A 1 174 ? 1.274 -8.781 9.103 1.00 84.56 174 ASP A N 1
ATOM 1344 C CA . ASP A 1 174 ? 0.707 -9.752 10.041 1.00 84.56 174 ASP A CA 1
ATOM 1345 C C . ASP A 1 174 ? 1.585 -9.894 11.299 1.00 84.56 174 ASP A C 1
ATOM 1347 O O . ASP A 1 174 ? 2.670 -9.315 11.377 1.00 84.56 174 ASP A O 1
ATOM 1351 N N . ASP A 1 175 ? 1.058 -10.614 12.295 1.00 62.97 175 ASP A N 1
ATOM 1352 C CA . ASP A 1 175 ? 1.725 -10.919 13.574 1.00 62.97 175 ASP A CA 1
ATOM 1353 C C . ASP A 1 175 ? 2.824 -11.985 13.474 1.00 62.97 175 ASP A C 1
ATOM 1355 O O . ASP A 1 175 ? 2.635 -12.970 12.722 1.00 62.97 175 ASP A O 1
#

Organism: NCBI:txid708628

Foldseek 3Di:
DPPDDDDDDPPDDDDDDDDDDDPDCVPDDDDDDDDDDDDDKDKDALQDCVQCVVLVVVLVVVLVVVLVVAAAKFDKFKWKFKAQQAFQAGPAIGDSPDDPIFGDPVRDDVPDDRVVSVVVSVVSVRVSNNGTGTHHRDVDDDPPQDQDPVVNDSDDDPPDRRNMMMMMGMDGRDD

=== Feature glossary ===
A reading guide for the features in this record.

Start from the sequence.

  · This is the polypeptide sequence — one letter per residue, N-terminus first. Length ranges from a few dozen residues for small domains to over a thousand for large multi-domain proteins.

Fold it, and you get atomic coordinates and the backbone conformation that goes with them.

  · Structure coordinates are given as an mmCIF _atom_site loop: one row per atom with element, residue name, chain id, sequence number, and x/y/z position in Å. Only the four main-chain atoms per residue are included here; side chains are omitted to keep the record compact.

  · Backbone dihedral angles. Every residue except chain termini has a φ (preceding-C → N → Cα → C) and a ψ (N → Cα → C → next-N). They are reported in degrees following the IUPAC sign convention. Secondary structure is essentially a statement about which (φ, ψ) basin each residue occupies.

  · The SS8 string is DSSP's per-residue secondary-structure call. α-helix (H) means an i→i+4 H-bond ladder; β-strand (E) means the residue participates in a β-sheet; 3₁₀ (G) and π (I) are tighter and wider helices; T/S are turns/bends; '-' is loop.

  · SS3 is a coarse helix/strand/coil call (letters a/b/c) made by the P-SEA algorithm from inter-Cα distances and dihedrals. It is less detailed than DSSP but needs only Cα positions.

Summarize the fold with a handful of shape descriptors and a per-residue structural alphabet.

  · Radius of gyration (Rg) is the root-mean-square distance of Cα atoms from their centroid — a single number for overall size and compactness. A globular domain of N residues has Rg ≈ 2.2·N^0.38 Å; an extended or disordered chain has a much larger Rg. The Cα contact count is the number of residue pairs whose Cα atoms are within 8 Å and are more than four positions apart in sequence — a standard proxy for tertiary packing density. The bounding box is the smallest axis-aligned box enclosing all Cα atoms.

  · The Foldseek 3Di string encodes local tertiary geometry as a 20-letter alphabet — one character per residue — derived from the relative positions of nearby Cα atoms. Unlike the amino-acid sequence, 3Di is a direct function of the 3D structure, so two proteins with the same fold have similar 3Di strings even at low sequence identity.

  · Solvent-accessible surface area (SASA) is the area in Å² traced out by the centre of a 1.4 Å probe sphere (a water molecule) rolled over the protein's van der Waals surface (Shrake–Rupley / Lee–Richards construction). Buried residues have near-zero SASA; fully exposed residues can exceed 200 Å². The total SASA scales roughly with the number of surface residues.

Ask how reliable the model is.

  · pLDDT (predicted Local Distance Difference Test) is AlphaFold's per-residue confidence score, ranging from 0 to 100. Values above 90 indicate high confidence (typically well-packed cores); 70–90 is confident; 50–70 low confidence; below 50 usually means the region is disordered or the prediction is unreliable there. AlphaFold stores pLDDT in the mmCIF B-factor column.

  · B-factor (Debye–Waller factor) reflects atomic displacement in the crystal lattice. It is an experimental observable (units Å²), not a prediction; low values mean the atom is pinned down, high values mean it moves or is heterogeneous across the crystal.

  · Predicted Aligned Error (PAE) is an AlphaFold confidence matrix: entry (i, j) is the expected error in the position of residue j, in ångströms, when the prediction is superimposed on the true structure at residue i. Low PAE within a block of residues means that block is internally rigid and well-predicted; high PAE between two blocks means their relative placement is uncertain even if each block individually is confident.

Place it in context: what it resembles, what it is annotated as, and how it looks.

  · Nearest PDB neighbors are the top structural matches found by Foldseek when searching this structure against the entire Protein Data Bank. Each hit reports a TM-score (0 to 1; >0.5 almost always implies the same fold) and an E-value. These are *structural* homologs — they may share no detectable sequence similarity.

  · Functional annotations link the protein to curated databases. InterPro entries identify conserved domains and families by matching the sequence against member-database signatures (Pfam, PROSITE, CDD, …). Gene Ontology (GO) terms describe molecular function, biological process, and cellular component in a controlled vocabulary. CATH places the structure in a hierarchical fold classification (Class/Architecture/Topology/Homologous-superfamily). The organism is the source species.

  · Three diagnostic plots accompany the record. The Cα contact map visualizes the tertiary structure as a 2D adjacency matrix (8 Å cutoff, sequence-local contacts suppressed). The Ramachandran plot shows the distribution of backbone (φ, ψ) torsions, with points in the α and β basins reflecting secondary structure content. The PAE plot shows AlphaFold's inter-residue confidence as a color matrix.

  · Six rendered views show the 3D structure from the faces of a cube — i.e. along ±x, ±y, ±z. Rendering representation is drawn randomly per protein from cartoon (secondary-structure ribbons), sticks (backbone bonds), or molecular surface; coloring is either N→C rainbow (blue at the N-terminus through red at the C-terminus) or one color per chain.